Protein AF-A0A9D9YPT0-F1 (afdb_monomer_lite)

Foldseek 3Di:
DVVCVVVVQQDADKDWDKDWDADPVGDIFIWTWIWHHDDFKTWIWIWGWDQDPVRDIDTDTDIWIKGWDADPVGDIDIWTQFQDDDPNHGRRDTHPDWDDQDDDTGDCVRNVNDDPVCVCPDPPPVSLCCDPVPDDLVVVVVPDPDQDDPNHGDPSNVVSVVSVVPDDPPVVVVVVVVVVVVVVVD

Secondary structure (DSSP, 8-state):
-HHHHHTT-SSSS-EEEEEEEE-TTSSEEEEEEEEEE-SSEEEEEEEEEEE-TTS-EEEEEEEEEEEEEE-TTSSEEEEEEP--EETTEE---EES--EESSSSEE-TTTTTPPPHHHHTT---THHHHHHHTSSSSHHHHHT-S--EETTEEPHHHHHHHHHHTTSPPHHHHHHHHHHHHHHTT-

Sequence (186 aa):
MRFLKQKGYLRSGGIGGTMNWSSTYGGESSAWIASYVGERDGHLQVRYTRTGWDGEKENMDYQVRIVSTVCQFGGRRYWFICPLIRDGIPCGRRIGVLYMGGKYFGCRRCYDLAYSSQQDTHSGFFGLMGRTIFGKLDEKEAAMRVKYWNGRPTKRYARLLRKLDRMPSADALVMAQNALFARLRK

pLDDT: mean 74.83, std 17.82, range [36.34, 95.69]

Radius of gyration: 23.54 Å; chains: 1; bounding box: 52×61×55 Å

Structure (mmCIF, N/CA/C/O backbone):
data_AF-A0A9D9YPT0-F1
#
_entry.id   AF-A0A9D9YPT0-F1
#
loop_
_atom_site.group_PDB
_atom_site.id
_atom_site.type_symbol
_atom_site.label_atom_id
_atom_site.label_alt_id
_atom_site.label_comp_id
_atom_site.label_asym_id
_atom_site.label_entity_id
_atom_site.label_seq_id
_atom_site.pdbx_PDB_ins_code
_atom_site.Cartn_x
_atom_site.Cartn_y
_atom_site.Cartn_z
_atom_site.occupancy
_atom_site.B_iso_or_equiv
_atom_site.auth_seq_id
_atom_site.auth_comp_id
_atom_site.auth_asym_id
_atom_site.auth_atom_id
_atom_site.pdbx_PDB_model_num
ATOM 1 N N . MET A 1 1 ? 2.440 -3.626 4.108 1.00 85.38 1 MET A N 1
ATOM 2 C CA . MET A 1 1 ? 2.336 -4.851 4.932 1.00 85.38 1 MET A CA 1
ATOM 3 C C . MET A 1 1 ? 3.487 -5.004 5.924 1.00 85.38 1 MET A C 1
ATOM 5 O O . MET A 1 1 ? 3.223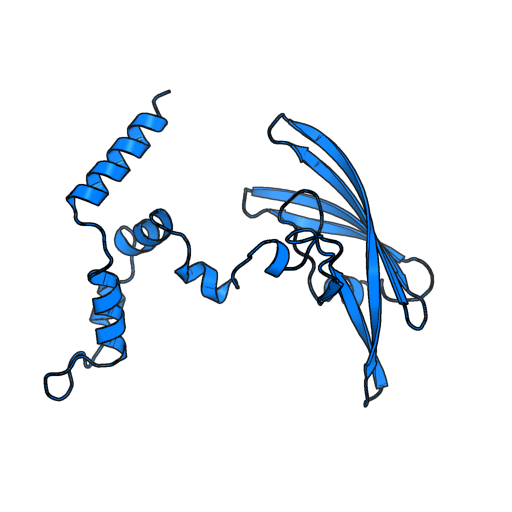 -5.300 7.080 1.00 85.38 1 MET A O 1
ATOM 9 N N . ARG A 1 2 ? 4.750 -4.773 5.521 1.00 86.88 2 ARG A N 1
ATOM 10 C CA . ARG A 1 2 ? 5.917 -4.851 6.428 1.00 86.88 2 ARG A CA 1
ATOM 11 C C . ARG A 1 2 ? 5.740 -4.039 7.720 1.00 86.88 2 ARG A C 1
ATOM 13 O O . ARG A 1 2 ? 5.943 -4.597 8.789 1.00 86.88 2 ARG A O 1
ATOM 20 N N . PHE A 1 3 ? 5.298 -2.784 7.606 1.00 87.06 3 PHE A N 1
ATOM 21 C CA . PHE A 1 3 ? 5.021 -1.903 8.748 1.00 87.06 3 PHE A CA 1
ATOM 22 C C . PHE A 1 3 ? 4.039 -2.529 9.753 1.00 87.06 3 PHE A C 1
ATOM 24 O O . PHE A 1 3 ? 4.381 -2.689 10.919 1.00 87.06 3 PHE A O 1
ATOM 31 N N . LEU A 1 4 ? 2.867 -2.981 9.286 1.00 87.75 4 LEU A N 1
ATOM 32 C CA . LEU A 1 4 ? 1.851 -3.622 10.135 1.00 87.75 4 LEU A CA 1
ATOM 33 C C . LEU A 1 4 ? 2.390 -4.864 10.852 1.00 87.75 4 LEU A C 1
ATOM 35 O O . LEU A 1 4 ? 2.095 -5.079 12.022 1.00 87.75 4 LEU A O 1
ATOM 39 N N . LYS A 1 5 ? 3.211 -5.670 10.164 1.00 87.31 5 LYS A N 1
ATOM 40 C CA . LYS A 1 5 ? 3.854 -6.842 10.770 1.00 87.31 5 LYS A CA 1
ATOM 41 C C . LYS A 1 5 ? 4.847 -6.436 11.863 1.00 87.31 5 LYS A C 1
ATOM 43 O O . LYS A 1 5 ? 4.828 -7.031 12.931 1.00 87.31 5 LYS A O 1
ATOM 48 N N . GLN A 1 6 ? 5.688 -5.433 11.606 1.00 87.56 6 GLN A N 1
ATOM 49 C CA . GLN A 1 6 ? 6.681 -4.940 12.569 1.00 87.56 6 GLN A CA 1
ATOM 50 C C . GLN A 1 6 ? 6.034 -4.312 13.806 1.00 87.56 6 GLN A C 1
ATOM 52 O O . GLN A 1 6 ? 6.539 -4.489 14.907 1.00 87.56 6 GLN A O 1
ATOM 57 N N . LYS A 1 7 ? 4.907 -3.617 13.633 1.00 86.94 7 LYS A N 1
ATOM 58 C CA . LYS A 1 7 ? 4.133 -3.029 14.733 1.00 86.94 7 LYS A CA 1
ATOM 59 C C . LYS A 1 7 ? 3.186 -4.020 15.421 1.00 86.94 7 LYS A C 1
ATOM 61 O O . LYS A 1 7 ? 2.550 -3.666 16.402 1.00 86.94 7 LYS A O 1
ATOM 66 N N . GLY A 1 8 ? 3.091 -5.256 14.927 1.00 87.81 8 GLY A N 1
ATOM 67 C CA . GLY A 1 8 ? 2.239 -6.290 15.518 1.00 87.81 8 GLY A CA 1
ATOM 68 C C . GLY A 1 8 ? 0.737 -6.091 15.290 1.00 87.81 8 GLY A C 1
ATOM 69 O O . GLY A 1 8 ? -0.056 -6.711 15.986 1.00 87.81 8 GLY A O 1
ATOM 70 N N . TYR A 1 9 ? 0.332 -5.275 14.312 1.00 89.88 9 TYR A N 1
ATOM 71 C CA . TYR A 1 9 ? -1.079 -4.926 14.089 1.00 89.88 9 TYR A CA 1
ATOM 72 C C . TYR A 1 9 ? -1.883 -6.060 13.424 1.00 89.88 9 TYR A C 1
ATOM 74 O O . TYR A 1 9 ? -3.107 -6.071 13.462 1.00 89.88 9 TYR A O 1
ATOM 82 N N . LEU A 1 10 ? -1.210 -7.069 12.861 1.00 84.69 10 LEU A N 1
ATOM 83 C CA . LEU A 1 10 ? -1.834 -8.224 12.192 1.00 84.69 10 LEU A CA 1
ATOM 84 C C . LEU A 1 10 ? -2.275 -9.333 13.168 1.00 84.69 10 LEU A C 1
ATOM 86 O O . LEU A 1 10 ? -2.157 -10.518 12.852 1.00 84.69 10 LEU A O 1
ATOM 90 N N . ARG A 1 11 ? -2.723 -8.953 14.366 1.00 80.44 11 ARG A N 1
ATOM 91 C CA . ARG A 1 11 ? -3.271 -9.855 15.388 1.00 80.44 11 ARG A CA 1
ATOM 92 C C . ARG A 1 11 ? -4.784 -9.650 15.485 1.00 80.44 11 ARG A C 1
ATOM 94 O O . ARG A 1 11 ? -5.299 -8.608 15.083 1.00 80.44 11 ARG A O 1
ATOM 101 N N . SER A 1 12 ? -5.488 -10.645 16.012 1.00 75.00 12 SER A N 1
ATOM 102 C CA . SER A 1 12 ? -6.909 -10.518 16.337 1.00 75.00 12 SER A CA 1
ATOM 103 C C . SER A 1 12 ? -7.129 -9.405 17.365 1.00 75.00 12 SER A C 1
ATOM 105 O O . SER A 1 12 ? -6.326 -9.264 18.286 1.00 75.00 12 SER A O 1
ATOM 107 N N . GLY A 1 13 ? -8.218 -8.642 17.225 1.00 70.81 13 GLY A N 1
ATOM 108 C CA . GLY A 1 13 ? -8.635 -7.661 18.239 1.00 70.81 13 GLY A CA 1
ATOM 109 C C . GLY A 1 13 ? -8.502 -6.178 17.882 1.00 70.81 13 GLY A C 1
ATOM 110 O O . GLY A 1 13 ? -8.589 -5.358 18.782 1.00 70.81 13 GLY A O 1
ATOM 111 N N . GLY A 1 14 ? -8.336 -5.811 16.605 1.00 80.19 14 GLY A N 1
ATOM 112 C CA . GLY A 1 14 ? -8.445 -4.409 16.173 1.00 80.19 14 GLY A CA 1
ATOM 113 C C . GLY A 1 14 ? -7.334 -3.516 16.732 1.00 80.19 14 GLY A C 1
ATOM 114 O O . GLY A 1 14 ? -7.562 -2.733 17.646 1.00 80.19 14 GLY A O 1
ATOM 115 N N . ILE A 1 15 ? -6.124 -3.624 16.181 1.00 86.94 15 ILE A N 1
ATOM 116 C CA . ILE A 1 15 ? -4.951 -2.880 16.669 1.00 86.94 15 ILE A CA 1
ATOM 117 C C . ILE A 1 15 ? -4.547 -1.833 15.634 1.00 86.94 15 ILE A C 1
ATOM 119 O O . ILE A 1 15 ? -4.493 -2.119 14.434 1.00 86.94 15 ILE A O 1
ATOM 123 N N . GLY A 1 16 ? -4.242 -0.621 16.094 1.00 89.88 16 GLY A N 1
ATOM 124 C CA . GLY A 1 16 ? -3.915 0.497 15.222 1.00 89.88 16 GLY A CA 1
ATOM 125 C C . GLY A 1 16 ? -3.020 1.552 15.852 1.00 89.88 16 GLY A C 1
ATOM 126 O O . GLY A 1 16 ? -2.665 1.489 17.025 1.00 89.88 16 GLY A O 1
ATOM 127 N N . GLY A 1 17 ? -2.648 2.530 15.037 1.00 91.31 17 GLY A N 1
ATOM 128 C CA . GLY A 1 17 ? -1.884 3.703 15.429 1.00 91.31 17 GLY A CA 1
ATOM 129 C C . GLY A 1 17 ? -1.575 4.590 14.228 1.00 91.31 17 GLY A C 1
ATOM 130 O O . GLY A 1 17 ? -2.002 4.320 13.105 1.00 91.31 17 GLY A O 1
ATOM 131 N N . THR A 1 18 ? -0.801 5.643 14.460 1.00 91.44 18 THR A N 1
ATOM 132 C CA . THR A 1 18 ? -0.427 6.593 13.409 1.00 91.44 18 THR A CA 1
ATOM 133 C C . THR A 1 18 ? 0.765 6.083 12.602 1.00 91.44 18 THR A C 1
ATOM 135 O O . THR A 1 18 ? 1.763 5.608 13.149 1.00 91.44 18 THR A O 1
ATOM 138 N N . MET A 1 19 ? 0.659 6.181 11.282 1.00 87.06 19 MET A N 1
ATOM 139 C CA . MET A 1 19 ? 1.736 5.960 10.330 1.00 87.06 19 MET A CA 1
ATOM 140 C C . MET A 1 19 ? 2.126 7.303 9.725 1.00 87.06 19 MET A C 1
ATOM 142 O O . MET A 1 19 ? 1.272 7.992 9.178 1.00 87.06 19 MET A O 1
ATOM 146 N N . ASN A 1 20 ? 3.415 7.626 9.781 1.00 87.12 20 ASN A N 1
ATOM 147 C CA . ASN A 1 20 ? 3.979 8.813 9.149 1.00 87.12 20 ASN A CA 1
ATOM 148 C C . ASN A 1 20 ? 4.816 8.399 7.938 1.00 87.12 20 ASN A C 1
ATOM 150 O O . ASN A 1 20 ? 5.468 7.350 7.957 1.00 87.12 20 ASN A O 1
ATOM 154 N N . TRP A 1 21 ? 4.810 9.218 6.894 1.00 78.00 21 TRP A N 1
ATOM 155 C CA . TRP A 1 21 ? 5.707 9.083 5.753 1.00 78.00 21 TRP A CA 1
ATOM 156 C C . TRP A 1 21 ? 6.041 10.454 5.174 1.00 78.00 21 TRP A C 1
ATOM 158 O O . TRP A 1 21 ? 5.257 11.397 5.262 1.00 78.00 21 TRP A O 1
ATOM 168 N N . SER A 1 22 ? 7.213 10.561 4.560 1.00 73.12 22 SER A N 1
ATOM 169 C CA . SER A 1 22 ? 7.607 11.751 3.820 1.00 73.12 22 SER A CA 1
ATOM 170 C C . SER A 1 22 ? 7.040 11.707 2.402 1.00 73.12 22 SER A C 1
ATOM 172 O O . SER A 1 22 ? 7.088 10.680 1.717 1.00 73.12 22 SER A O 1
ATOM 174 N N . SER A 1 23 ? 6.482 12.832 1.962 1.00 63.28 23 SER A N 1
ATOM 175 C CA . SER A 1 23 ? 6.095 13.038 0.569 1.00 63.28 23 SER A CA 1
ATOM 176 C C . SER A 1 23 ? 7.324 13.375 -0.273 1.00 63.28 23 SER A C 1
ATOM 178 O O . SER A 1 23 ? 8.220 14.095 0.167 1.00 63.28 23 SER A O 1
ATOM 180 N N . THR A 1 24 ? 7.348 12.916 -1.524 1.00 56.75 24 THR A N 1
ATOM 181 C CA . THR A 1 24 ? 8.371 13.309 -2.508 1.00 56.75 24 THR A CA 1
ATOM 182 C C . THR A 1 24 ? 8.337 14.796 -2.862 1.00 56.75 24 THR A C 1
ATOM 184 O O . THR A 1 24 ? 9.323 15.304 -3.380 1.00 56.75 24 THR A O 1
ATOM 187 N N . TYR A 1 25 ? 7.235 15.494 -2.579 1.00 55.22 25 TYR A N 1
ATOM 188 C CA . TYR A 1 25 ? 7.071 16.927 -2.856 1.00 55.22 25 TYR A CA 1
ATOM 189 C C . TYR A 1 25 ? 7.484 17.831 -1.682 1.00 55.22 25 TYR A C 1
ATOM 191 O O . TYR A 1 25 ? 7.266 19.036 -1.734 1.00 55.22 25 TYR A O 1
ATOM 199 N N . GLY A 1 26 ? 8.089 17.257 -0.637 1.00 51.81 26 GLY A N 1
ATOM 200 C CA . GLY A 1 26 ? 8.341 17.953 0.622 1.00 51.81 26 GLY A CA 1
ATOM 201 C C . GLY A 1 26 ? 7.093 17.947 1.505 1.00 51.81 26 GLY A C 1
ATOM 202 O O . GLY A 1 26 ? 5.970 18.106 1.030 1.00 51.81 26 GLY A O 1
ATOM 203 N N . GLY A 1 27 ? 7.286 17.692 2.796 1.00 65.94 27 GLY A N 1
ATOM 204 C CA . GLY A 1 27 ? 6.211 17.606 3.782 1.00 65.94 27 GLY A CA 1
ATOM 205 C C . GLY A 1 27 ? 6.059 16.218 4.400 1.00 65.94 27 GLY A C 1
ATOM 206 O O . GLY A 1 27 ? 6.274 15.181 3.760 1.00 65.94 27 GLY A O 1
ATOM 207 N N . GLU A 1 28 ? 5.683 16.217 5.674 1.00 71.00 28 GLU A N 1
ATOM 208 C CA . GLU A 1 28 ? 5.319 15.019 6.419 1.00 71.00 28 GLU A CA 1
ATOM 209 C C . GLU A 1 28 ? 3.824 14.764 6.255 1.00 71.00 28 GLU A C 1
ATOM 211 O O . GLU A 1 28 ? 2.993 15.659 6.389 1.00 71.00 28 GLU A O 1
ATOM 216 N N . SER A 1 29 ? 3.475 13.530 5.918 1.00 81.38 29 SER A N 1
ATOM 217 C CA . SER A 1 29 ? 2.096 13.068 5.840 1.00 81.38 29 SER A CA 1
ATOM 218 C C . SER A 1 29 ? 1.866 12.016 6.910 1.00 81.38 29 SER A C 1
ATOM 220 O O . SER A 1 29 ? 2.742 11.192 7.185 1.00 81.38 29 SER A O 1
ATOM 222 N N . SER A 1 30 ? 0.677 12.033 7.500 1.00 85.69 30 SER A N 1
ATOM 223 C CA . SER A 1 30 ? 0.271 11.062 8.504 1.00 85.69 30 SER A CA 1
ATOM 224 C C . SER A 1 30 ? -1.096 10.468 8.171 1.00 85.69 30 SER A C 1
ATOM 226 O O . SER A 1 30 ? -1.967 11.114 7.588 1.00 85.69 30 SER A O 1
ATOM 228 N N . ALA A 1 31 ? -1.277 9.201 8.526 1.00 89.00 31 ALA A N 1
ATOM 229 C CA . ALA A 1 31 ? -2.573 8.538 8.547 1.00 89.00 31 ALA A CA 1
ATOM 230 C C . ALA A 1 31 ? -2.701 7.740 9.831 1.00 89.00 31 ALA A C 1
ATOM 232 O O . ALA A 1 31 ? -1.768 7.046 10.240 1.00 89.00 31 ALA A O 1
ATOM 233 N N . TRP A 1 32 ? -3.885 7.767 10.422 1.00 93.38 32 TRP A N 1
ATOM 234 C CA . TRP A 1 32 ? -4.252 6.785 11.421 1.00 93.38 32 TRP A CA 1
ATOM 235 C C . TRP A 1 32 ? -4.716 5.511 10.720 1.00 93.38 32 TRP A C 1
ATOM 237 O O . TRP A 1 32 ? -5.521 5.553 9.787 1.00 93.38 32 TRP A O 1
ATOM 247 N N . ILE A 1 33 ? -4.191 4.369 11.151 1.00 93.00 33 ILE A N 1
ATOM 248 C CA . ILE A 1 33 ? -4.557 3.072 10.593 1.00 93.00 33 ILE A CA 1
ATOM 249 C C . ILE A 1 33 ? -4.879 2.087 11.706 1.00 93.00 33 ILE A C 1
ATOM 251 O O . ILE A 1 33 ? -4.185 2.052 12.718 1.00 93.00 33 ILE A O 1
ATOM 255 N N . ALA A 1 34 ? -5.872 1.234 11.490 1.00 93.06 34 ALA A N 1
ATOM 256 C CA . ALA A 1 34 ? -6.178 0.115 12.375 1.00 93.06 34 ALA A CA 1
ATOM 257 C C . ALA A 1 34 ? -6.502 -1.125 11.558 1.00 93.06 34 ALA A C 1
ATOM 259 O O . ALA A 1 34 ? -7.233 -1.050 10.573 1.00 93.06 34 ALA A O 1
ATOM 260 N N . SER A 1 35 ? -5.943 -2.271 11.935 1.00 91.56 35 SER A N 1
ATOM 261 C CA . SER A 1 35 ? -6.249 -3.537 11.277 1.00 91.56 35 SER A CA 1
ATOM 262 C C . SER A 1 35 ? -7.095 -4.440 12.153 1.00 91.56 35 SER A C 1
ATOM 264 O O . SER A 1 35 ? -6.782 -4.698 13.313 1.00 91.56 35 SER A O 1
ATOM 266 N N . TYR A 1 36 ? -8.136 -4.972 11.530 1.00 91.50 36 TYR A N 1
ATOM 267 C CA . TYR A 1 36 ? -9.082 -5.920 12.087 1.00 91.50 36 TYR A CA 1
ATOM 268 C C . TYR A 1 36 ? -8.899 -7.218 11.313 1.00 91.50 36 TYR A C 1
ATOM 270 O O . TYR A 1 36 ? -9.361 -7.342 10.179 1.00 91.50 36 TYR A O 1
ATOM 278 N N . VAL A 1 37 ? -8.130 -8.146 11.879 1.00 88.81 37 VAL A N 1
ATOM 279 C CA . VAL A 1 37 ? -7.742 -9.393 11.211 1.00 88.81 37 VAL A CA 1
ATOM 280 C C . VAL A 1 37 ? -8.360 -10.574 11.952 1.00 88.81 37 VAL A C 1
ATOM 282 O O . VAL A 1 37 ? -8.113 -10.753 13.142 1.00 88.81 37 VAL A O 1
ATOM 285 N N . GLY A 1 38 ? -9.170 -11.357 11.242 1.00 83.44 38 GLY A N 1
ATOM 286 C CA . GLY A 1 38 ? -9.653 -12.668 11.664 1.00 83.44 38 GLY A CA 1
ATOM 287 C C . GLY A 1 38 ? -8.749 -13.793 11.154 1.00 83.44 38 GLY A C 1
ATOM 288 O O . GLY A 1 38 ? -7.646 -13.562 10.655 1.00 83.44 38 GLY A O 1
ATOM 289 N N . GLU A 1 39 ? -9.205 -15.043 11.260 1.00 76.44 39 GLU A N 1
ATOM 290 C CA . GLU A 1 39 ? -8.382 -16.191 10.860 1.00 76.44 39 GLU A CA 1
ATOM 291 C C . GLU A 1 39 ? -8.048 -16.209 9.365 1.00 76.44 39 GLU A C 1
ATOM 293 O O . GLU A 1 39 ? -6.929 -16.558 8.988 1.00 76.44 39 GLU A O 1
ATOM 298 N N . ARG A 1 40 ? -9.006 -15.874 8.491 1.00 79.12 40 ARG A N 1
ATOM 299 C CA . ARG A 1 40 ? -8.843 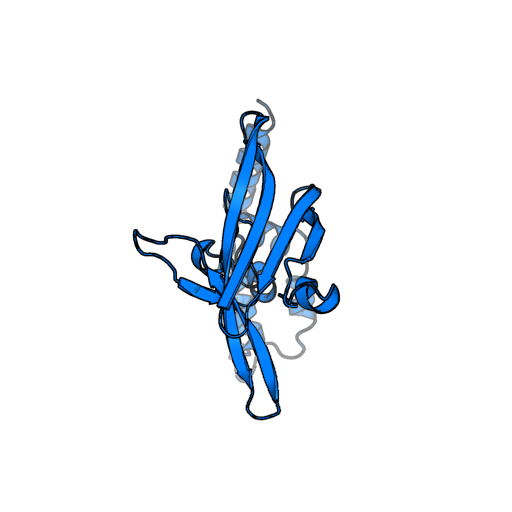-15.992 7.030 1.00 79.12 40 ARG A CA 1
ATOM 300 C C . ARG A 1 40 ? -8.821 -14.641 6.328 1.00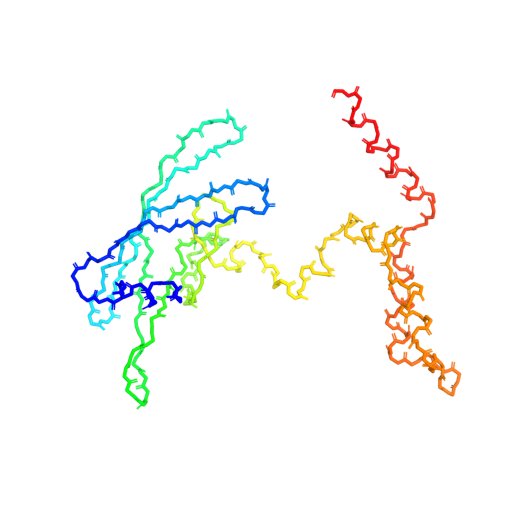 79.12 40 ARG A C 1
ATOM 302 O O . ARG A 1 40 ? -8.056 -14.471 5.371 1.00 79.12 40 ARG A O 1
ATOM 309 N N . ASP A 1 41 ? -9.590 -13.692 6.829 1.00 85.75 41 ASP A N 1
ATOM 310 C CA . ASP A 1 41 ? -9.834 -12.387 6.243 1.00 85.75 41 ASP A CA 1
ATOM 311 C C . ASP A 1 41 ? -9.763 -11.268 7.288 1.00 85.75 41 ASP A C 1
ATOM 313 O O . ASP A 1 41 ? -9.508 -11.478 8.472 1.00 85.75 41 ASP A O 1
ATOM 317 N N . GLY A 1 42 ? -9.888 -10.040 6.810 1.00 92.25 42 GLY A N 1
ATOM 318 C CA . GLY A 1 42 ? -9.869 -8.855 7.640 1.00 92.25 42 GLY A CA 1
ATOM 319 C C . GLY A 1 42 ? -9.914 -7.592 6.803 1.00 92.25 42 GLY A C 1
ATOM 320 O O . GLY A 1 42 ? -10.075 -7.625 5.579 1.00 92.25 42 GLY A O 1
ATOM 321 N N . HIS A 1 43 ? -9.719 -6.457 7.454 1.00 94.25 43 HIS A N 1
ATOM 322 C CA . HIS A 1 43 ? -9.567 -5.180 6.778 1.00 94.25 43 HIS A CA 1
ATOM 323 C C . HIS A 1 43 ? -8.629 -4.247 7.544 1.00 94.25 43 HIS A C 1
ATOM 325 O O . HIS A 1 43 ? -8.422 -4.371 8.748 1.00 94.25 43 HIS A O 1
ATOM 331 N N . LEU A 1 44 ? -8.040 -3.315 6.806 1.00 94.69 44 LEU A N 1
ATOM 332 C CA . LEU A 1 44 ? -7.318 -2.163 7.316 1.00 94.69 44 LEU A CA 1
ATOM 333 C C . LEU A 1 44 ? -8.241 -0.954 7.194 1.00 94.69 44 LEU A C 1
ATOM 335 O O . LEU A 1 44 ? -8.576 -0.571 6.076 1.00 94.69 44 LEU A O 1
ATOM 339 N N . GLN A 1 45 ? -8.638 -0.353 8.305 1.00 94.94 45 GLN A N 1
ATOM 340 C CA . GLN A 1 45 ? -9.236 0.973 8.298 1.00 94.94 45 GLN A CA 1
ATOM 341 C C . GLN A 1 45 ? -8.130 2.016 8.164 1.00 94.94 45 GLN A C 1
ATOM 343 O O . GLN A 1 45 ? -7.103 1.933 8.842 1.00 94.94 45 GLN A O 1
ATOM 348 N N . VAL A 1 46 ? -8.332 2.968 7.261 1.00 93.62 46 VAL A N 1
ATOM 349 C CA . VAL A 1 46 ? -7.370 4.020 6.951 1.00 93.62 46 VAL A CA 1
ATOM 350 C C . VAL A 1 46 ? -8.068 5.364 7.063 1.00 93.62 46 VAL A C 1
ATOM 352 O O . VAL A 1 46 ? -9.060 5.598 6.377 1.00 93.62 46 VAL A O 1
ATOM 355 N N . ARG A 1 47 ? -7.518 6.241 7.908 1.00 94.19 47 ARG A N 1
ATOM 356 C CA . ARG A 1 47 ? -8.010 7.597 8.147 1.00 94.19 47 ARG A CA 1
ATOM 357 C C . ARG A 1 47 ? -6.913 8.629 7.935 1.00 94.19 47 ARG A C 1
ATOM 359 O O . ARG A 1 47 ? -5.843 8.515 8.530 1.00 94.19 47 ARG A O 1
ATOM 366 N N . TYR A 1 48 ? -7.165 9.629 7.103 1.00 90.38 48 TYR A N 1
ATOM 367 C CA . TYR A 1 48 ? -6.258 10.762 6.890 1.00 90.38 48 TYR A CA 1
ATOM 368 C C . TYR A 1 48 ? -7.008 11.954 6.321 1.00 90.38 48 TYR A C 1
ATOM 370 O O . TYR A 1 48 ? -8.104 11.818 5.786 1.00 90.38 48 TYR A O 1
ATOM 378 N N . THR A 1 49 ? -6.376 13.116 6.387 1.00 89.38 49 THR A N 1
ATOM 379 C CA . THR A 1 49 ? -6.851 14.323 5.719 1.00 89.38 49 THR A CA 1
ATOM 380 C C . THR A 1 49 ? -5.973 14.580 4.505 1.00 89.38 49 THR A C 1
ATOM 382 O O . THR A 1 49 ? -4.745 14.535 4.597 1.00 89.38 49 THR A O 1
ATOM 385 N N . ARG A 1 50 ? -6.592 14.837 3.354 1.00 82.25 50 ARG A N 1
ATOM 386 C CA . ARG A 1 50 ? -5.902 15.262 2.137 1.00 82.25 50 ARG A CA 1
ATOM 387 C C . ARG A 1 50 ? -6.258 16.710 1.847 1.00 82.25 50 ARG A C 1
ATOM 389 O O . ARG A 1 50 ? -7.434 17.040 1.784 1.00 82.25 50 ARG A O 1
ATOM 396 N N . THR A 1 51 ? -5.258 17.532 1.578 1.00 80.38 51 THR A N 1
ATOM 397 C CA . THR A 1 51 ? -5.470 18.880 1.044 1.00 80.38 51 THR A CA 1
ATOM 398 C C . THR A 1 51 ? -5.517 18.818 -0.485 1.00 80.38 51 THR A C 1
ATOM 400 O O . THR A 1 51 ? -4.630 18.226 -1.105 1.00 80.38 51 THR A O 1
ATOM 403 N N . GLY A 1 52 ? -6.582 19.345 -1.086 1.00 67.25 52 GLY A N 1
ATOM 404 C CA . GLY A 1 52 ? -6.730 19.526 -2.528 1.00 67.25 52 GLY A CA 1
ATOM 405 C C . GLY A 1 52 ? -5.854 20.659 -3.068 1.00 67.25 52 GLY A C 1
ATOM 406 O O . GLY A 1 52 ? -5.185 21.368 -2.319 1.00 67.25 52 GLY A O 1
ATOM 407 N N . TRP A 1 53 ? -5.843 20.818 -4.391 1.00 66.50 53 TRP A N 1
ATOM 408 C CA . TRP A 1 53 ? -5.094 21.891 -5.064 1.00 66.50 53 TRP A CA 1
ATOM 409 C C . TRP A 1 53 ? -5.689 23.283 -4.819 1.00 66.50 53 TRP A C 1
ATOM 411 O O . TRP A 1 53 ? -4.977 24.277 -4.870 1.00 66.50 53 TRP A O 1
ATOM 421 N N . ASP A 1 54 ? -6.985 23.326 -4.536 1.00 77.06 54 ASP A N 1
ATOM 422 C CA . ASP A 1 54 ? -7.765 24.477 -4.080 1.00 77.06 54 ASP A CA 1
ATOM 423 C C . ASP A 1 54 ? -7.503 24.845 -2.609 1.00 77.06 54 ASP A C 1
ATOM 425 O O . ASP A 1 54 ? -7.990 25.866 -2.134 1.00 77.06 54 ASP A O 1
ATOM 429 N N . GLY A 1 55 ? -6.721 24.037 -1.884 1.00 76.00 55 GLY A N 1
ATOM 430 C CA . GLY A 1 55 ? -6.486 24.202 -0.451 1.00 76.00 55 GLY A CA 1
ATOM 431 C C . GLY A 1 55 ? -7.562 23.562 0.430 1.00 76.00 55 GLY A C 1
ATOM 432 O O . GLY A 1 55 ? -7.405 23.547 1.654 1.00 76.00 55 GLY A O 1
ATOM 433 N N . GLU A 1 56 ? -8.606 22.975 -0.161 1.00 80.69 56 GLU A N 1
ATOM 434 C CA . GLU A 1 56 ? -9.693 22.348 0.584 1.00 80.69 56 GLU A CA 1
ATOM 435 C C . GLU A 1 56 ? -9.231 21.059 1.258 1.00 80.69 56 GLU A C 1
ATOM 437 O O . GLU A 1 56 ? -8.534 20.222 0.673 1.00 80.69 56 GLU A O 1
ATOM 442 N N . LYS A 1 57 ? -9.622 20.878 2.519 1.00 87.62 57 LYS A N 1
ATOM 443 C CA . LYS A 1 57 ? -9.260 19.695 3.302 1.00 87.62 57 LYS A CA 1
ATOM 444 C C . LYS A 1 57 ? -10.370 18.662 3.223 1.00 87.62 57 LYS A C 1
ATOM 446 O O . LYS A 1 57 ? -11.466 18.861 3.733 1.00 87.62 57 LYS A O 1
ATOM 451 N N . GLU A 1 58 ? -10.050 17.510 2.656 1.00 85.19 58 GLU A N 1
ATOM 452 C CA . GLU A 1 58 ? -10.953 16.373 2.567 1.00 85.19 58 GLU A CA 1
ATOM 453 C C . GLU A 1 58 ? -10.548 15.288 3.569 1.00 85.19 58 GLU A C 1
ATOM 455 O O . GLU A 1 58 ? -9.424 14.776 3.539 1.00 85.19 58 GLU A O 1
ATOM 460 N N . ASN A 1 59 ? -11.477 14.914 4.449 1.00 91.12 59 ASN A N 1
ATOM 461 C CA . ASN A 1 59 ? -11.286 13.803 5.375 1.00 91.12 59 ASN A CA 1
ATOM 462 C C . ASN A 1 59 ? -11.625 12.478 4.697 1.00 91.12 59 ASN A C 1
ATOM 464 O O . ASN A 1 59 ? -12.699 12.291 4.130 1.00 91.12 59 ASN A O 1
ATOM 468 N N . MET A 1 60 ? -10.695 11.541 4.798 1.00 89.50 60 MET A N 1
ATOM 469 C CA . MET A 1 60 ? -10.783 10.212 4.223 1.00 89.50 60 MET A CA 1
ATOM 470 C C . MET A 1 60 ? -10.934 9.197 5.352 1.00 89.50 60 MET A C 1
ATOM 472 O O . MET A 1 60 ? -10.077 9.149 6.229 1.00 89.50 60 MET A O 1
ATOM 476 N N . ASP A 1 61 ? -11.973 8.364 5.303 1.00 93.25 61 ASP A N 1
ATOM 477 C CA . ASP A 1 61 ? -12.124 7.165 6.137 1.00 93.25 61 ASP A CA 1
ATOM 478 C C . ASP A 1 61 ? -12.678 6.032 5.272 1.00 93.25 61 ASP A C 1
ATOM 480 O O . ASP A 1 61 ? -13.774 6.134 4.721 1.00 93.25 61 ASP A O 1
ATOM 484 N N . TYR A 1 62 ? -11.890 4.977 5.084 1.00 91.31 62 TYR A N 1
ATOM 485 C CA . TYR A 1 62 ? -12.324 3.805 4.331 1.00 91.31 62 TYR A CA 1
ATOM 486 C C . TYR A 1 62 ? -11.533 2.558 4.709 1.00 91.31 62 TYR A C 1
ATOM 488 O O . TYR A 1 62 ? -10.490 2.597 5.368 1.00 91.31 62 TYR A O 1
ATOM 496 N N . GLN A 1 63 ? -12.047 1.420 4.250 1.00 93.81 63 GLN A N 1
ATOM 497 C CA . GLN A 1 63 ? -11.490 0.106 4.522 1.00 93.81 63 GLN A CA 1
ATOM 498 C C . GLN A 1 63 ? -10.758 -0.456 3.301 1.00 93.81 63 GLN A C 1
ATOM 500 O O . GLN A 1 63 ? -11.230 -0.384 2.167 1.00 93.81 63 GLN A O 1
ATOM 505 N N . VAL A 1 64 ? -9.617 -1.093 3.546 1.00 94.31 64 VAL A N 1
ATOM 506 C CA . VAL A 1 64 ? -8.877 -1.884 2.561 1.00 94.31 64 VAL A CA 1
ATOM 507 C C . VAL A 1 64 ? -8.876 -3.335 3.009 1.00 94.31 64 VAL A C 1
ATOM 509 O O . VAL A 1 64 ? -8.360 -3.662 4.075 1.00 94.31 64 VAL A O 1
ATOM 512 N N . ARG A 1 65 ? -9.436 -4.233 2.197 1.00 95.06 65 ARG A N 1
ATOM 513 C CA . ARG A 1 65 ? -9.533 -5.653 2.561 1.00 95.06 65 ARG A CA 1
ATOM 514 C C . ARG A 1 65 ? -8.149 -6.284 2.735 1.00 95.06 65 ARG A C 1
ATOM 516 O O . ARG A 1 65 ? -7.240 -6.057 1.933 1.00 95.06 65 ARG A O 1
ATOM 523 N N . ILE A 1 66 ? -8.023 -7.120 3.759 1.00 94.75 66 ILE A N 1
ATOM 524 C CA . ILE A 1 66 ? -6.871 -7.972 4.046 1.00 94.75 66 ILE A CA 1
ATOM 525 C C . ILE A 1 66 ? -7.296 -9.426 3.841 1.00 94.75 66 ILE A C 1
ATOM 527 O O . ILE A 1 66 ? -8.357 -9.848 4.290 1.00 94.75 66 ILE A O 1
ATOM 531 N N . VAL A 1 67 ? -6.452 -10.209 3.179 1.00 93.88 67 VAL A N 1
ATOM 532 C CA . VAL A 1 67 ? -6.614 -11.662 3.054 1.00 93.88 67 VAL A CA 1
ATOM 533 C C . VAL A 1 67 ? -5.344 -12.364 3.502 1.00 93.88 67 VAL A C 1
ATOM 535 O O . VAL A 1 67 ? -4.245 -11.818 3.373 1.00 93.88 67 VAL A O 1
ATOM 538 N N . SER A 1 68 ? -5.478 -13.585 4.008 1.00 91.44 68 SER A N 1
ATOM 539 C CA . SER A 1 68 ? -4.338 -14.416 4.388 1.00 91.44 68 SER A CA 1
ATOM 540 C C . SER A 1 68 ? -4.168 -15.616 3.457 1.00 91.44 68 SER A C 1
ATOM 542 O O . SER A 1 68 ? -5.093 -16.068 2.786 1.00 91.44 68 SER A O 1
ATOM 544 N N . THR A 1 69 ? -2.947 -16.128 3.374 1.00 90.94 69 THR A N 1
ATOM 545 C CA . THR A 1 69 ? -2.628 -17.410 2.741 1.00 90.94 69 THR A CA 1
ATOM 546 C C . THR A 1 69 ? -1.808 -18.221 3.731 1.00 90.94 69 THR A C 1
ATOM 548 O O . THR A 1 69 ? -0.862 -17.689 4.317 1.00 90.94 69 THR A O 1
ATOM 551 N N . VAL A 1 70 ? -2.190 -19.479 3.944 1.00 88.94 70 VAL A N 1
ATOM 552 C CA . VAL A 1 70 ? -1.449 -20.408 4.806 1.00 88.94 70 VAL A CA 1
ATOM 553 C C . VAL A 1 70 ? -0.136 -20.771 4.115 1.00 88.94 70 VAL A C 1
ATOM 555 O O . VAL A 1 70 ? -0.119 -21.032 2.912 1.00 88.94 70 VAL A O 1
ATOM 558 N N . CYS A 1 71 ? 0.969 -20.740 4.852 1.00 88.38 71 CYS A N 1
ATOM 559 C CA . CYS A 1 71 ? 2.278 -21.128 4.335 1.00 88.38 71 CYS A CA 1
ATOM 560 C C . CYS A 1 71 ? 2.541 -22.614 4.625 1.00 88.38 71 CYS A C 1
ATOM 562 O O . CYS A 1 71 ? 2.225 -23.085 5.714 1.00 88.38 71 CYS A O 1
ATOM 564 N N . GLN A 1 72 ? 3.167 -23.336 3.686 1.00 84.19 72 GLN A N 1
ATOM 565 C CA . GLN A 1 72 ? 3.479 -24.770 3.840 1.00 84.19 72 GLN A CA 1
ATOM 566 C C . GLN A 1 72 ? 4.380 -25.069 5.051 1.00 84.19 72 GLN A C 1
ATOM 568 O O . GLN A 1 72 ? 4.207 -26.090 5.700 1.00 84.19 72 GLN A O 1
ATOM 573 N N . PHE A 1 73 ? 5.291 -24.156 5.398 1.00 81.25 73 PHE A N 1
ATOM 574 C CA . PHE A 1 73 ? 6.201 -24.284 6.546 1.00 81.25 73 PHE A CA 1
ATOM 575 C C . PHE A 1 73 ? 5.659 -23.627 7.830 1.00 81.25 73 PHE A C 1
ATOM 577 O O . PHE A 1 73 ? 6.424 -23.226 8.702 1.00 81.25 73 PHE A O 1
ATOM 584 N N . GLY A 1 74 ? 4.337 -23.468 7.931 1.00 81.94 74 GLY A N 1
ATOM 585 C CA . GLY A 1 74 ? 3.678 -22.826 9.064 1.00 81.94 74 GLY A CA 1
ATOM 586 C C . GLY A 1 74 ? 3.566 -21.302 8.944 1.00 81.94 74 GLY A C 1
ATOM 587 O O . GLY A 1 74 ? 4.268 -20.629 8.186 1.00 81.94 74 GLY A O 1
ATOM 588 N N . GLY A 1 75 ? 2.625 -20.744 9.706 1.00 85.00 75 GLY A N 1
ATOM 589 C CA . GLY A 1 75 ? 2.308 -19.317 9.699 1.00 85.00 75 GLY A CA 1
ATOM 590 C C . GLY A 1 75 ? 1.424 -18.871 8.528 1.00 85.00 75 GLY A C 1
ATOM 591 O O . GLY A 1 75 ? 0.920 -19.664 7.730 1.00 85.00 75 GLY A O 1
ATOM 592 N N . ARG A 1 76 ? 1.201 -17.555 8.451 1.00 87.19 76 ARG A N 1
ATOM 593 C CA . ARG A 1 76 ? 0.312 -16.922 7.468 1.00 87.19 76 ARG A CA 1
ATOM 594 C C . ARG A 1 76 ? 0.998 -15.758 6.774 1.00 87.19 76 ARG A C 1
ATOM 596 O O . ARG A 1 76 ? 1.701 -14.958 7.397 1.00 87.19 76 ARG A O 1
ATOM 603 N N . ARG A 1 77 ? 0.736 -15.625 5.477 1.00 90.31 77 ARG A N 1
ATOM 604 C CA . ARG A 1 77 ? 1.120 -14.461 4.682 1.00 90.31 77 ARG A CA 1
ATOM 605 C C . ARG A 1 77 ? -0.103 -13.601 4.401 1.00 90.31 77 ARG A C 1
ATOM 607 O O . ARG A 1 77 ? -1.034 -14.050 3.741 1.00 90.31 77 ARG A O 1
ATOM 614 N N . TYR A 1 78 ? -0.072 -12.364 4.885 1.00 91.75 78 TYR A N 1
ATOM 615 C CA . TYR A 1 78 ? -1.140 -11.390 4.685 1.00 91.75 78 TYR A CA 1
ATOM 616 C C . TYR A 1 78 ? -0.913 -10.552 3.426 1.00 91.75 78 TYR A C 1
ATOM 618 O O . TYR A 1 78 ? 0.217 -10.165 3.108 1.00 91.75 78 TYR A O 1
ATOM 626 N N . TRP A 1 79 ? -2.009 -10.229 2.750 1.00 94.69 79 TRP A N 1
ATOM 627 C CA . TRP A 1 79 ? -2.062 -9.416 1.542 1.00 94.69 79 TRP A CA 1
ATOM 628 C C . TRP A 1 79 ? -3.176 -8.387 1.657 1.00 94.69 79 TRP A C 1
ATOM 630 O O . TRP A 1 79 ? -4.227 -8.681 2.214 1.00 94.69 79 TRP A O 1
ATOM 640 N N . PHE A 1 80 ? -2.973 -7.209 1.079 1.00 95.69 80 PHE A N 1
ATOM 641 C CA . PHE A 1 80 ? -4.076 -6.298 0.802 1.00 95.69 80 PHE A CA 1
ATOM 642 C C . PHE A 1 80 ? -4.742 -6.683 -0.511 1.00 95.69 80 PHE A C 1
ATOM 644 O O . PHE A 1 80 ? -4.071 -7.158 -1.431 1.00 95.69 80 PHE A O 1
ATOM 651 N N . ILE A 1 81 ? -6.031 -6.408 -0.625 1.00 95.19 81 ILE A N 1
ATOM 652 C CA . ILE A 1 81 ? -6.735 -6.365 -1.902 1.00 95.19 81 ILE A CA 1
ATOM 653 C C . ILE A 1 81 ? -6.782 -4.909 -2.349 1.00 95.19 81 ILE A C 1
ATOM 655 O O . ILE A 1 81 ? -7.200 -4.040 -1.589 1.00 95.19 81 ILE A O 1
ATOM 659 N N . CYS A 1 82 ? -6.324 -4.632 -3.570 1.00 93.56 82 CYS A N 1
ATOM 660 C CA . CYS A 1 82 ? -6.376 -3.283 -4.121 1.00 93.56 82 CYS A CA 1
ATOM 661 C C . CYS A 1 82 ? -7.834 -2.783 -4.166 1.00 93.56 82 CYS A C 1
ATOM 663 O O . CYS A 1 82 ? -8.645 -3.429 -4.832 1.00 93.56 82 CYS A O 1
ATOM 665 N N . PRO A 1 83 ? -8.157 -1.649 -3.512 1.00 91.62 83 PRO A N 1
ATOM 666 C CA . PRO A 1 83 ? -9.532 -1.151 -3.424 1.00 91.62 83 PRO A CA 1
ATOM 667 C C . PRO A 1 83 ? -9.953 -0.324 -4.650 1.00 91.62 83 PRO A C 1
ATOM 669 O O . PRO A 1 83 ? -11.099 0.093 -4.743 1.00 91.62 83 PRO A O 1
ATOM 672 N N . LEU A 1 84 ? -9.028 -0.047 -5.575 1.00 89.50 84 LEU A N 1
ATOM 673 C CA . LEU A 1 84 ? -9.282 0.832 -6.712 1.00 89.50 84 LEU A CA 1
ATOM 674 C C . LEU A 1 84 ? -10.028 0.133 -7.842 1.00 89.50 84 LEU A C 1
ATOM 676 O O . LEU A 1 84 ? -9.881 -1.071 -8.058 1.00 89.50 84 LEU A O 1
ATOM 680 N N . ILE A 1 85 ? -10.726 0.945 -8.624 1.00 82.31 85 ILE A N 1
ATOM 681 C CA . ILE A 1 85 ? -11.302 0.591 -9.916 1.00 82.31 85 ILE A CA 1
ATOM 682 C C . ILE A 1 85 ? -10.351 1.109 -10.999 1.00 82.31 85 ILE A C 1
ATOM 684 O O . ILE A 1 85 ? -9.813 2.210 -10.880 1.00 82.31 85 ILE A O 1
ATOM 688 N N . ARG A 1 86 ? -10.105 0.308 -12.033 1.00 78.69 86 ARG A N 1
ATOM 689 C CA . ARG A 1 86 ? -9.348 0.706 -13.223 1.00 78.69 86 ARG A CA 1
ATOM 690 C C . ARG A 1 86 ? -10.177 0.339 -14.445 1.00 78.69 86 ARG A C 1
ATOM 692 O O . ARG A 1 86 ? -10.661 -0.785 -14.512 1.00 78.69 86 ARG A O 1
ATOM 699 N N . ASP A 1 87 ? -10.344 1.278 -15.370 1.00 80.50 87 ASP A N 1
ATOM 700 C CA . ASP A 1 87 ? -11.088 1.064 -16.619 1.00 80.50 87 ASP A CA 1
A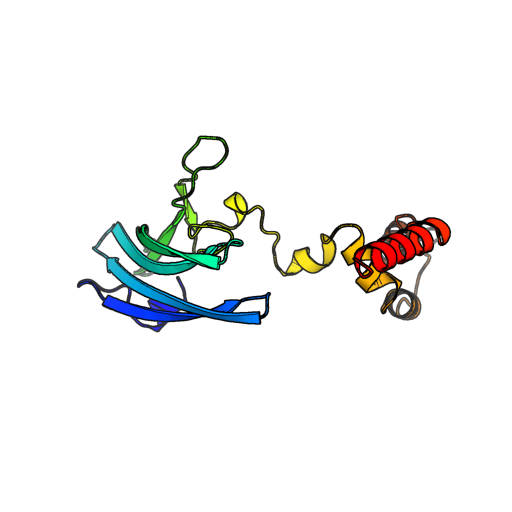TOM 701 C C . ASP A 1 87 ? -12.523 0.544 -16.369 1.00 80.50 87 ASP A C 1
ATOM 703 O O . ASP A 1 87 ? -13.013 -0.346 -17.055 1.00 80.50 87 ASP A O 1
ATOM 707 N N . GLY A 1 88 ? -13.180 1.047 -15.315 1.00 81.31 88 GLY A N 1
ATOM 708 C CA . GLY A 1 88 ? -14.527 0.623 -14.901 1.00 81.31 88 GLY A CA 1
ATOM 709 C C . GLY A 1 88 ? -14.600 -0.716 -14.153 1.00 81.31 88 GLY A C 1
ATOM 710 O O . GLY A 1 88 ? -15.674 -1.093 -13.694 1.00 81.31 88 GLY A O 1
ATOM 711 N N . ILE A 1 89 ? -13.477 -1.419 -13.966 1.00 84.00 89 ILE A N 1
ATOM 712 C CA . ILE A 1 89 ? -13.430 -2.756 -13.357 1.00 84.00 89 ILE A CA 1
ATOM 713 C C . ILE A 1 89 ? -12.700 -2.715 -11.999 1.00 84.00 89 ILE A C 1
ATOM 715 O O . ILE A 1 89 ? -11.612 -2.134 -11.898 1.00 84.00 89 ILE A O 1
ATOM 719 N N . PRO A 1 90 ? -13.235 -3.343 -10.931 1.00 88.62 90 PRO A N 1
ATOM 720 C CA . PRO A 1 90 ? -12.524 -3.475 -9.660 1.00 88.62 90 PRO A CA 1
ATOM 721 C C . PRO A 1 90 ? -11.172 -4.180 -9.837 1.00 88.62 90 PRO A C 1
ATOM 723 O O . PRO A 1 90 ? -11.096 -5.295 -10.346 1.00 88.62 90 PRO A O 1
ATOM 726 N N . CYS A 1 91 ? -10.082 -3.555 -9.385 1.00 90.25 91 CYS A N 1
ATOM 727 C CA . CYS A 1 91 ? -8.735 -4.090 -9.587 1.00 90.25 91 CYS A CA 1
ATOM 728 C C . CYS A 1 91 ? -8.522 -5.424 -8.860 1.00 90.25 91 CYS A C 1
ATOM 730 O O . CYS A 1 91 ? -7.918 -6.338 -9.419 1.00 90.25 91 CYS A O 1
ATOM 732 N N . GLY A 1 92 ? -8.940 -5.530 -7.592 1.00 91.50 92 GLY A N 1
ATOM 733 C CA . GLY A 1 92 ? -8.966 -6.792 -6.837 1.00 91.50 92 GLY A CA 1
ATOM 734 C C . GLY A 1 92 ? -7.612 -7.486 -6.605 1.00 91.50 92 GLY A C 1
ATOM 735 O O . GLY A 1 92 ? -7.555 -8.570 -6.024 1.00 91.50 92 GLY A O 1
ATOM 736 N N . ARG A 1 93 ? -6.489 -6.899 -7.040 1.00 92.88 93 ARG A N 1
ATOM 737 C CA . ARG A 1 93 ? -5.168 -7.542 -6.967 1.00 92.88 93 ARG A CA 1
ATOM 738 C C . ARG A 1 93 ? -4.695 -7.707 -5.525 1.00 92.88 93 ARG A C 1
ATOM 740 O O . ARG A 1 93 ? -4.725 -6.753 -4.749 1.00 92.88 93 ARG A O 1
ATOM 747 N N . ARG A 1 94 ? -4.141 -8.887 -5.220 1.00 95.00 94 ARG A N 1
ATOM 748 C CA . ARG A 1 94 ? -3.390 -9.159 -3.984 1.00 95.00 94 ARG A CA 1
ATOM 749 C C . ARG A 1 94 ? -2.034 -8.449 -4.019 1.00 95.00 94 ARG A C 1
ATOM 751 O O . ARG A 1 94 ? -1.216 -8.726 -4.895 1.00 95.00 94 ARG A O 1
ATOM 758 N N . ILE A 1 95 ? -1.787 -7.540 -3.077 1.00 94.62 95 ILE A N 1
ATOM 759 C CA . ILE A 1 95 ? -0.572 -6.712 -3.016 1.00 94.62 95 ILE A CA 1
ATOM 760 C C . ILE A 1 95 ? 0.003 -6.629 -1.598 1.00 94.62 95 ILE A C 1
ATOM 762 O O . ILE A 1 95 ? -0.717 -6.664 -0.605 1.00 94.62 95 ILE A O 1
ATOM 766 N N . GLY A 1 96 ? 1.328 -6.502 -1.489 1.00 92.00 96 GLY A N 1
ATOM 767 C CA . GLY A 1 96 ? 2.019 -6.329 -0.200 1.00 92.00 96 GLY A CA 1
ATOM 768 C C . GLY A 1 96 ? 2.231 -4.866 0.218 1.00 92.00 96 GLY A C 1
ATOM 769 O O . GLY A 1 96 ? 2.546 -4.584 1.381 1.00 92.00 96 GLY A O 1
ATOM 770 N N . VAL A 1 97 ? 2.073 -3.934 -0.722 1.00 90.44 97 VAL A N 1
ATOM 771 C CA . VAL A 1 97 ? 2.319 -2.499 -0.543 1.00 90.44 97 VAL A CA 1
ATOM 772 C C . VAL A 1 97 ? 1.156 -1.727 -1.152 1.00 90.44 97 VAL A C 1
ATOM 774 O O . VAL A 1 97 ? 0.780 -1.991 -2.293 1.00 90.44 97 VAL A O 1
ATOM 777 N N . LEU A 1 98 ? 0.606 -0.806 -0.366 1.00 89.94 98 LEU A N 1
ATOM 778 C CA . LEU A 1 98 ? -0.345 0.205 -0.804 1.00 89.94 98 LEU A CA 1
ATOM 779 C C . LEU A 1 98 ? 0.434 1.487 -1.095 1.00 89.94 98 LEU A C 1
ATOM 781 O O . LEU A 1 98 ? 1.307 1.862 -0.316 1.00 89.94 98 LEU A O 1
ATOM 785 N N . TYR A 1 99 ? 0.122 2.124 -2.213 1.00 86.00 99 TYR A N 1
ATOM 786 C CA . TYR A 1 99 ? 0.718 3.378 -2.657 1.00 86.00 99 TYR A CA 1
ATOM 787 C C . TYR A 1 99 ? -0.327 4.483 -2.572 1.00 86.00 99 TYR A C 1
ATOM 789 O O . TYR A 1 99 ? -1.496 4.229 -2.858 1.00 86.00 99 TYR A O 1
ATOM 797 N N . MET A 1 100 ? 0.095 5.692 -2.215 1.00 81.56 100 MET A N 1
ATOM 798 C CA . MET A 1 100 ? -0.732 6.892 -2.305 1.00 81.56 100 MET A CA 1
ATOM 799 C C . MET A 1 100 ? -0.355 7.631 -3.589 1.00 81.56 100 MET A C 1
ATOM 801 O O . MET A 1 100 ? 0.761 8.126 -3.703 1.00 81.56 100 MET A O 1
ATOM 805 N N . GLY A 1 101 ? -1.256 7.636 -4.571 1.00 72.94 101 GLY A N 1
ATOM 806 C CA . GLY A 1 101 ? -1.072 8.334 -5.855 1.00 72.94 101 GLY A CA 1
ATOM 807 C C . GLY A 1 101 ? -2.231 9.266 -6.216 1.00 72.94 101 GLY A C 1
ATOM 808 O O . GLY A 1 101 ? -2.245 9.844 -7.294 1.00 72.94 101 GLY A O 1
ATOM 809 N N . GLY A 1 102 ? -3.225 9.389 -5.336 1.00 76.38 102 GLY A N 1
ATOM 810 C CA . GLY A 1 102 ? -4.420 10.198 -5.542 1.00 76.38 102 GLY A CA 1
ATOM 811 C C . GLY A 1 102 ? -5.267 10.230 -4.275 1.00 76.38 102 GLY A C 1
ATOM 812 O O . GLY A 1 102 ? -4.732 10.264 -3.168 1.00 76.38 102 GLY A O 1
ATOM 813 N N . LYS A 1 103 ? -6.597 10.186 -4.425 1.00 79.62 103 LYS A N 1
ATOM 814 C CA . LYS A 1 103 ? -7.531 10.220 -3.288 1.00 79.62 103 LYS A CA 1
ATOM 815 C C . LYS A 1 103 ? -7.435 9.014 -2.371 1.00 79.62 103 LYS A C 1
ATOM 817 O O . LYS A 1 103 ? -7.581 9.200 -1.175 1.00 79.62 103 LYS A O 1
ATOM 822 N N . TYR A 1 104 ? -7.204 7.824 -2.910 1.00 85.94 104 TYR A N 1
ATOM 823 C CA . TYR A 1 104 ? -7.219 6.565 -2.167 1.00 85.94 104 TYR A CA 1
ATOM 824 C C . TYR A 1 104 ? -5.829 5.904 -2.168 1.00 85.94 104 TYR A C 1
ATOM 826 O O . TYR A 1 104 ? -4.908 6.336 -2.855 1.00 85.94 104 TYR A O 1
ATOM 834 N N . PHE A 1 105 ? -5.667 4.843 -1.389 1.00 88.69 105 PHE A N 1
ATOM 835 C CA . PHE A 1 105 ? -4.513 3.961 -1.406 1.00 88.69 105 PHE A CA 1
ATOM 836 C C . PHE A 1 105 ? -4.758 2.844 -2.420 1.00 88.69 105 PHE A C 1
ATOM 838 O O . PHE A 1 105 ? -5.838 2.260 -2.485 1.00 88.69 105 PHE A O 1
ATOM 845 N N . GLY A 1 106 ? -3.741 2.506 -3.206 1.00 90.00 106 GLY A N 1
ATOM 846 C CA . GLY A 1 106 ? -3.894 1.621 -4.356 1.00 90.00 106 GLY A CA 1
ATOM 847 C C . GLY A 1 106 ? -2.684 0.756 -4.653 1.00 90.00 106 GLY A C 1
ATOM 848 O O . GLY A 1 106 ? -1.647 0.827 -3.994 1.00 90.00 106 GLY A O 1
ATOM 849 N N . CYS A 1 107 ? -2.812 -0.094 -5.671 1.00 86.25 107 CYS A N 1
ATOM 850 C CA . CYS A 1 107 ? -1.673 -0.837 -6.192 1.00 86.25 107 CYS A CA 1
ATOM 851 C C . CYS A 1 107 ? -0.876 0.007 -7.183 1.00 86.25 107 CYS A C 1
ATOM 853 O O . CYS A 1 107 ? -1.428 0.859 -7.877 1.00 86.25 107 CYS A O 1
ATOM 855 N N . ARG A 1 108 ? 0.406 -0.331 -7.344 1.00 84.50 108 ARG A N 1
ATOM 856 C CA . ARG A 1 108 ? 1.284 0.322 -8.324 1.00 84.50 108 ARG A CA 1
ATOM 857 C C . ARG A 1 108 ? 0.709 0.347 -9.741 1.00 84.50 108 ARG A C 1
ATOM 859 O O . ARG A 1 108 ? 0.930 1.299 -10.462 1.00 84.50 108 ARG A O 1
ATOM 866 N N . ARG A 1 109 ? -0.011 -0.711 -10.143 1.00 81.56 109 ARG A N 1
ATOM 867 C CA . ARG A 1 109 ? -0.547 -0.830 -11.502 1.00 81.56 109 ARG A CA 1
ATOM 868 C C . ARG A 1 109 ? -1.718 0.116 -11.725 1.00 81.56 109 ARG A C 1
ATOM 870 O O . ARG A 1 109 ? -1.851 0.601 -12.824 1.00 81.56 109 ARG A O 1
ATOM 877 N N . CYS A 1 110 ? -2.551 0.366 -10.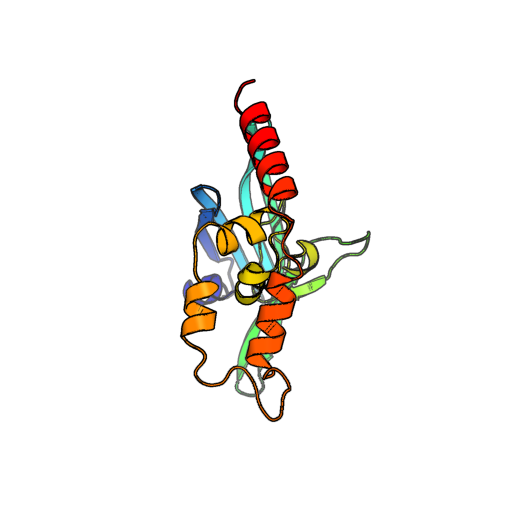715 1.00 82.06 110 CYS A N 1
ATOM 878 C CA . CYS A 1 110 ? -3.652 1.326 -10.840 1.00 82.06 110 CYS A CA 1
ATOM 879 C C . CYS A 1 110 ? -3.149 2.763 -10.954 1.00 82.06 110 CYS A C 1
ATOM 881 O O . CYS A 1 110 ? -3.811 3.569 -11.586 1.00 82.06 110 CYS A O 1
ATOM 883 N N . TYR A 1 111 ? -1.995 3.053 -10.355 1.00 79.62 111 TYR A N 1
ATOM 884 C CA . TYR A 1 111 ? -1.344 4.359 -10.433 1.00 79.62 111 TYR A CA 1
ATOM 885 C C . TYR A 1 111 ? -0.255 4.439 -11.503 1.00 79.62 111 TYR A C 1
ATOM 887 O O . TYR A 1 111 ? 0.523 5.384 -11.488 1.00 79.62 111 TYR A O 1
ATOM 895 N N . ASP A 1 112 ? -0.153 3.429 -12.374 1.00 78.56 112 ASP A N 1
ATOM 896 C CA . ASP A 1 112 ? 0.871 3.335 -13.422 1.00 78.56 112 ASP A CA 1
ATOM 897 C C . ASP A 1 112 ? 2.294 3.679 -12.925 1.00 78.56 112 ASP A C 1
ATOM 899 O O . ASP A 1 112 ? 3.124 4.256 -13.625 1.00 78.56 112 ASP A O 1
ATOM 903 N N . LEU A 1 113 ? 2.596 3.284 -11.681 1.00 76.31 113 LEU A N 1
ATOM 904 C CA . LEU A 1 113 ? 3.881 3.541 -11.045 1.00 76.31 113 LEU A CA 1
ATOM 905 C C . LEU A 1 113 ? 4.921 2.562 -11.586 1.00 76.31 113 LEU A C 1
ATOM 907 O O . LEU A 1 113 ? 4.845 1.344 -11.359 1.00 76.31 113 LEU A O 1
ATOM 911 N N . ALA A 1 114 ? 5.931 3.112 -12.255 1.00 69.56 114 ALA A N 1
ATOM 912 C CA . ALA A 1 114 ? 7.154 2.395 -12.573 1.00 69.56 114 ALA A CA 1
ATOM 913 C C . ALA A 1 114 ? 7.886 1.986 -11.283 1.00 69.56 114 ALA A C 1
ATOM 915 O O . ALA A 1 114 ? 7.793 2.649 -10.248 1.00 69.56 114 ALA A O 1
ATOM 916 N N . TYR A 1 115 ? 8.644 0.888 -11.336 1.00 60.22 115 TYR A N 1
ATOM 917 C CA . TYR A 1 115 ? 9.567 0.569 -10.246 1.00 60.22 115 TYR A CA 1
ATOM 918 C C . TYR A 1 115 ? 10.566 1.712 -10.056 1.00 60.22 115 TYR A C 1
ATOM 920 O O . TYR A 1 115 ? 10.981 2.318 -11.038 1.00 60.22 115 TYR A O 1
ATOM 928 N N . SER A 1 116 ? 11.021 1.955 -8.826 1.00 51.00 116 SER A N 1
ATOM 929 C CA . SER A 1 116 ? 12.078 2.943 -8.553 1.00 51.00 116 SER A CA 1
ATOM 930 C C . SER A 1 116 ? 13.332 2.693 -9.403 1.00 51.00 116 SER A C 1
ATOM 932 O O . SER A 1 116 ? 13.884 3.622 -9.979 1.00 51.00 116 SER A O 1
ATOM 934 N N . SER A 1 117 ? 13.701 1.423 -9.605 1.00 51.16 117 SER A N 1
ATOM 935 C CA . SER A 1 117 ? 14.790 1.009 -10.505 1.00 51.16 117 SER A CA 1
ATOM 936 C C . SER A 1 117 ? 14.559 1.337 -11.987 1.00 51.16 117 SER A C 1
ATOM 938 O O . SER A 1 117 ? 15.500 1.301 -12.776 1.00 51.16 117 SER A O 1
ATOM 940 N N . GLN A 1 118 ? 13.319 1.640 -12.377 1.00 44.81 118 GLN A N 1
ATOM 941 C CA . GLN A 1 118 ? 12.917 2.060 -13.721 1.00 44.81 118 GLN A CA 1
ATOM 942 C C . GLN A 1 118 ? 12.525 3.545 -13.804 1.00 44.81 118 GLN A C 1
ATOM 944 O O . GLN A 1 118 ? 12.499 4.088 -14.910 1.00 44.81 118 GLN A O 1
ATOM 949 N N . GLN A 1 119 ? 12.267 4.221 -12.678 1.00 46.56 119 GLN A N 1
ATOM 950 C CA . GLN A 1 119 ? 12.057 5.676 -12.622 1.00 46.56 119 GLN A CA 1
ATOM 951 C C . GLN A 1 119 ? 13.309 6.447 -13.050 1.00 46.56 119 GLN A C 1
ATOM 953 O O . GLN A 1 119 ? 13.199 7.516 -13.638 1.00 46.56 119 GLN A O 1
ATOM 958 N N . ASP A 1 120 ? 14.482 5.827 -12.931 1.00 44.72 120 ASP A N 1
ATOM 959 C CA . ASP A 1 120 ? 15.731 6.265 -13.553 1.00 44.72 120 ASP A CA 1
ATOM 960 C C . ASP A 1 120 ? 15.715 6.228 -15.100 1.00 44.72 120 ASP A C 1
ATOM 962 O O . ASP A 1 120 ? 16.734 6.465 -15.749 1.00 44.72 120 ASP A O 1
ATOM 966 N N . THR A 1 121 ? 14.602 5.874 -15.742 1.00 41.16 121 THR A N 1
ATOM 967 C CA . THR A 1 121 ? 14.532 5.689 -17.202 1.00 41.16 121 THR A CA 1
ATOM 968 C C . THR A 1 121 ? 13.316 6.316 -17.877 1.00 41.16 121 THR A C 1
ATOM 970 O O . THR A 1 121 ? 13.299 6.339 -19.103 1.00 41.16 121 THR A O 1
ATOM 973 N N . HIS A 1 122 ? 12.333 6.838 -17.134 1.00 38.44 122 HIS A N 1
ATOM 974 C CA . HIS A 1 122 ? 11.031 7.229 -17.701 1.00 38.44 122 HIS A CA 1
ATOM 975 C C . HIS A 1 122 ? 10.447 8.550 -17.173 1.00 38.44 122 HIS A C 1
ATOM 977 O O . HIS A 1 122 ? 9.234 8.725 -17.140 1.00 38.44 122 HIS A O 1
ATOM 983 N N . SER A 1 123 ? 11.278 9.530 -16.833 1.00 40.00 123 SER A N 1
ATOM 984 C CA . SER A 1 123 ? 10.849 10.925 -16.955 1.00 40.00 123 SER A CA 1
ATOM 985 C C . SER A 1 123 ? 11.087 11.347 -18.408 1.00 40.00 123 SER A C 1
ATOM 987 O O . SER A 1 123 ? 12.226 11.448 -18.861 1.00 40.00 123 SER A O 1
ATOM 989 N N . GLY A 1 124 ? 10.006 11.525 -19.177 1.00 50.03 124 GLY A N 1
ATOM 990 C CA . GLY A 1 124 ? 10.069 12.140 -20.511 1.00 50.03 124 GLY A CA 1
ATOM 991 C C . GLY A 1 124 ? 10.803 13.486 -20.478 1.00 50.03 124 GLY A C 1
ATOM 992 O O . GLY A 1 124 ? 11.044 13.994 -19.392 1.00 50.03 124 GLY A O 1
ATOM 993 N N . PHE A 1 125 ? 11.170 14.026 -21.647 1.00 42.56 125 PHE A N 1
ATOM 994 C CA . PHE A 1 125 ? 11.849 15.313 -21.930 1.00 42.56 125 PHE A CA 1
ATOM 995 C C . PHE A 1 125 ? 12.752 15.917 -20.817 1.00 42.56 125 PHE A C 1
ATOM 997 O O . PHE A 1 125 ? 13.969 15.962 -20.962 1.00 42.56 125 PHE A O 1
ATOM 1004 N N . PHE A 1 126 ? 12.195 16.301 -19.670 1.00 39.66 126 PHE A N 1
ATOM 1005 C CA . PHE A 1 126 ? 12.887 16.696 -18.437 1.00 39.66 126 PHE A CA 1
ATOM 1006 C C . PHE A 1 126 ? 13.827 15.648 -17.806 1.00 39.66 126 PHE A C 1
ATOM 1008 O O . PHE A 1 126 ? 14.874 16.011 -17.273 1.00 39.66 126 PHE A O 1
ATOM 1015 N N . GLY A 1 127 ? 13.515 14.350 -17.869 1.00 48.81 127 GLY A N 1
ATOM 1016 C CA . GLY A 1 127 ? 14.427 13.298 -17.385 1.00 48.81 127 GLY A CA 1
ATOM 1017 C C . GLY A 1 127 ? 15.646 13.088 -18.275 1.00 48.81 127 GLY A C 1
ATOM 1018 O O . GLY A 1 127 ? 16.706 12.662 -17.810 1.00 48.81 127 GLY A O 1
ATOM 1019 N N . LEU A 1 128 ? 15.491 13.420 -19.558 1.00 46.25 128 LEU A N 1
ATOM 1020 C CA . LEU A 1 128 ? 16.585 13.466 -20.512 1.00 46.25 128 LEU A CA 1
ATOM 1021 C C . LEU A 1 128 ? 17.511 14.639 -20.160 1.00 46.25 128 LEU A C 1
ATOM 1023 O O . LEU A 1 128 ? 18.694 14.403 -19.936 1.00 46.25 128 LEU A O 1
ATOM 1027 N N . MET A 1 129 ? 16.945 15.837 -19.948 1.00 39.94 129 MET A N 1
ATOM 1028 C CA . MET A 1 129 ? 17.670 17.054 -19.538 1.00 39.94 129 MET A CA 1
ATOM 1029 C C . MET A 1 129 ? 18.523 16.861 -18.279 1.00 39.94 129 MET A C 1
ATOM 1031 O O . MET A 1 129 ? 19.692 17.241 -18.261 1.00 39.94 129 MET A O 1
ATOM 1035 N N . GLY A 1 130 ? 17.978 16.216 -17.241 1.00 44.41 130 GLY A N 1
ATOM 1036 C CA . GLY A 1 130 ? 18.701 15.983 -15.983 1.00 44.41 130 GLY A CA 1
ATOM 1037 C C . GLY A 1 130 ? 19.930 15.072 -16.111 1.00 44.41 130 GLY A C 1
ATOM 1038 O O . GLY A 1 130 ? 20.827 15.138 -15.277 1.00 44.41 130 GLY A O 1
ATOM 1039 N N . ARG A 1 131 ? 20.005 14.237 -17.158 1.00 41.22 131 ARG A N 1
ATOM 1040 C CA . ARG A 1 131 ? 21.168 13.374 -17.441 1.00 41.22 131 ARG A CA 1
ATOM 1041 C C . ARG A 1 131 ? 22.095 13.923 -18.515 1.00 41.22 131 ARG A C 1
ATOM 1043 O O . ARG A 1 131 ? 23.273 13.581 -18.503 1.00 41.22 131 ARG A O 1
ATOM 1050 N N . THR A 1 132 ? 21.581 14.706 -19.458 1.00 43.34 132 THR A N 1
ATOM 1051 C CA . THR A 1 132 ? 22.372 15.221 -20.583 1.00 43.34 132 THR A CA 1
ATOM 1052 C C . THR A 1 132 ? 23.014 16.565 -20.293 1.00 43.34 132 THR A C 1
ATOM 1054 O O . THR A 1 132 ? 24.090 16.816 -20.813 1.00 43.34 132 THR A O 1
ATOM 1057 N N . ILE A 1 133 ? 22.416 17.394 -19.434 1.00 40.31 133 ILE A N 1
ATOM 1058 C CA . ILE A 1 133 ? 22.990 18.700 -19.074 1.00 40.31 133 ILE A CA 1
ATOM 1059 C C . ILE A 1 133 ? 23.873 18.602 -17.820 1.00 40.31 133 ILE A C 1
ATOM 1061 O O . ILE A 1 133 ? 24.870 19.306 -17.727 1.00 40.31 133 ILE A O 1
ATOM 1065 N N . PHE A 1 134 ? 23.557 17.701 -16.876 1.00 40.84 134 PHE A N 1
ATOM 1066 C CA . PHE A 1 134 ? 24.205 17.670 -15.551 1.00 40.84 134 PHE A CA 1
ATOM 1067 C C . PHE A 1 134 ? 24.842 16.331 -15.135 1.00 40.84 134 PHE A C 1
ATOM 1069 O O . PHE A 1 134 ? 25.176 16.139 -13.967 1.00 40.84 134 PHE A O 1
ATOM 1076 N N . GLY A 1 135 ? 25.111 15.423 -16.078 1.00 51.78 135 GLY A N 1
ATOM 1077 C CA . GLY A 1 135 ? 26.247 14.516 -15.907 1.00 51.78 135 GLY A CA 1
ATOM 1078 C C . GLY A 1 135 ? 26.039 13.033 -16.197 1.00 51.78 135 GLY A C 1
ATOM 1079 O O . GLY A 1 135 ? 24.961 12.443 -16.068 1.00 51.78 135 GLY A O 1
ATOM 1080 N N . LYS A 1 136 ? 27.198 12.413 -16.453 1.00 56.19 136 LYS A N 1
ATOM 1081 C CA . LYS A 1 136 ? 27.487 10.970 -16.479 1.00 56.19 136 LYS A CA 1
ATOM 1082 C C . LYS A 1 136 ? 27.306 10.231 -17.805 1.00 56.19 136 LYS A C 1
ATOM 1084 O O . LYS A 1 136 ? 27.264 9.001 -17.768 1.00 56.19 136 LYS A O 1
ATOM 1089 N N . LEU A 1 137 ? 27.185 10.883 -18.961 1.00 59.09 137 LEU A N 1
ATOM 1090 C CA . LEU A 1 137 ? 27.274 10.167 -20.247 1.00 59.09 137 LEU A CA 1
ATOM 1091 C C . LEU A 1 137 ? 28.714 10.108 -20.752 1.00 59.09 137 LEU A C 1
ATOM 1093 O O . LEU A 1 137 ? 29.195 9.002 -20.998 1.00 59.09 137 LEU A O 1
ATOM 1097 N N . ASP A 1 138 ? 29.420 11.235 -20.732 1.00 61.09 138 ASP A N 1
ATOM 1098 C CA . ASP A 1 138 ? 30.834 11.311 -21.118 1.00 61.09 138 ASP A CA 1
ATOM 1099 C C . ASP A 1 138 ? 31.721 10.472 -20.190 1.00 61.09 138 ASP A C 1
ATOM 1101 O O . ASP A 1 138 ? 32.537 9.680 -20.649 1.00 61.09 138 ASP A O 1
ATOM 1105 N N . GLU A 1 139 ? 31.480 10.511 -18.876 1.00 67.50 139 GLU A N 1
ATOM 1106 C CA . GLU A 1 139 ? 32.172 9.645 -17.905 1.00 67.50 139 GLU A CA 1
ATOM 1107 C C . GLU A 1 139 ? 31.906 8.153 -18.155 1.00 67.50 139 GLU A C 1
ATOM 1109 O O . GLU A 1 139 ? 32.795 7.308 -18.032 1.00 67.50 139 GLU A O 1
ATOM 1114 N N . LYS A 1 140 ? 30.666 7.795 -18.516 1.00 67.44 140 LYS A N 1
ATOM 1115 C CA . LYS A 1 140 ? 30.306 6.403 -18.818 1.00 67.44 140 LYS A CA 1
ATOM 1116 C C . LYS A 1 140 ? 30.927 5.937 -20.118 1.00 67.44 140 LYS A C 1
ATOM 1118 O O . LYS A 1 140 ? 31.217 4.746 -20.218 1.00 67.44 140 LYS A O 1
ATOM 1123 N N . GLU A 1 141 ? 31.081 6.830 -21.089 1.00 73.06 141 GLU A N 1
ATOM 1124 C CA . GLU A 1 141 ? 31.822 6.566 -22.310 1.00 73.06 141 GLU A CA 1
ATOM 1125 C C . GLU A 1 141 ? 33.318 6.394 -22.026 1.00 73.06 141 GLU A C 1
ATOM 1127 O O . GLU A 1 141 ? 33.903 5.404 -22.470 1.00 73.06 141 GLU A O 1
ATOM 1132 N N . ALA A 1 142 ? 33.915 7.299 -21.247 1.00 75.44 142 ALA A N 1
ATOM 1133 C CA . ALA A 1 142 ? 35.322 7.262 -20.852 1.00 75.44 142 ALA A CA 1
ATOM 1134 C C . ALA A 1 142 ? 35.668 5.991 -20.056 1.00 75.44 142 ALA A C 1
ATOM 1136 O O . ALA A 1 142 ? 36.721 5.393 -20.252 1.00 75.44 142 ALA A O 1
ATOM 1137 N N . ALA A 1 143 ? 34.741 5.501 -19.227 1.00 80.25 143 ALA A N 1
ATOM 1138 C CA . ALA A 1 143 ? 34.896 4.260 -18.470 1.00 80.25 143 ALA A CA 1
ATOM 1139 C C . ALA A 1 143 ? 34.785 2.969 -19.318 1.00 80.25 143 ALA A C 1
ATOM 1141 O O . ALA A 1 143 ? 34.902 1.862 -18.778 1.00 80.25 143 ALA A O 1
ATOM 1142 N N . MET A 1 144 ? 34.497 3.044 -20.625 1.00 82.56 144 MET A N 1
ATOM 1143 C CA . MET A 1 144 ? 34.438 1.862 -21.497 1.00 82.56 144 MET A CA 1
ATOM 1144 C C . MET A 1 144 ? 35.788 1.589 -22.161 1.00 82.56 144 MET A C 1
ATOM 1146 O O . MET A 1 144 ? 36.121 2.192 -23.176 1.00 82.56 144 MET A O 1
ATOM 1150 N N . ARG A 1 145 ? 36.511 0.585 -21.646 1.00 81.31 145 ARG A N 1
ATOM 1151 C CA . ARG A 1 145 ? 37.813 0.149 -22.188 1.00 81.31 145 ARG A CA 1
ATOM 1152 C C . ARG A 1 145 ? 37.752 -0.336 -23.644 1.00 81.31 145 ARG A C 1
ATOM 1154 O O . ARG A 1 145 ? 38.689 -0.116 -24.395 1.00 81.31 145 ARG A O 1
ATOM 1161 N N . VAL A 1 146 ? 36.671 -1.015 -24.043 1.00 83.12 146 VAL A N 1
ATOM 1162 C CA . VAL A 1 146 ? 36.492 -1.544 -25.409 1.00 83.12 146 VAL A CA 1
ATOM 1163 C C . VAL A 1 146 ? 35.130 -1.115 -25.945 1.00 83.12 146 VAL A C 1
ATOM 1165 O O . VAL A 1 146 ? 34.082 -1.579 -25.482 1.00 83.12 146 VAL A O 1
ATOM 1168 N N . LYS A 1 147 ? 35.150 -0.212 -26.924 1.00 87.69 147 LYS A N 1
ATOM 1169 C CA . LYS A 1 147 ? 33.943 0.351 -27.549 1.00 87.69 147 LYS A CA 1
ATOM 1170 C C . LYS A 1 147 ? 33.527 -0.421 -28.798 1.00 87.69 147 LYS A C 1
ATOM 1172 O O . LYS A 1 147 ? 32.334 -0.623 -29.016 1.00 87.69 147 LYS A O 1
ATOM 1177 N N . TYR A 1 148 ? 34.502 -0.942 -29.539 1.00 89.12 148 TYR A N 1
ATOM 1178 C CA . TYR A 1 148 ? 34.301 -1.676 -30.783 1.00 89.12 148 TYR A CA 1
ATOM 1179 C C . TYR A 1 148 ? 34.987 -3.039 -30.732 1.00 89.12 148 TYR A C 1
ATOM 1181 O O . TYR A 1 148 ? 36.076 -3.178 -30.181 1.00 89.12 148 TYR A O 1
ATOM 1189 N N . TRP A 1 149 ? 34.338 -4.039 -31.313 1.00 78.94 149 TRP A N 1
ATOM 1190 C CA . TRP A 1 149 ? 34.880 -5.371 -31.531 1.00 78.94 149 TRP A CA 1
ATOM 1191 C C . TRP A 1 149 ? 34.566 -5.794 -32.963 1.00 78.94 149 TRP A C 1
ATOM 1193 O O . TRP A 1 149 ? 33.397 -5.818 -33.352 1.00 78.94 149 TRP A O 1
ATOM 1203 N N . ASN A 1 150 ? 35.602 -6.108 -33.744 1.00 83.50 150 ASN A N 1
ATOM 1204 C CA . ASN A 1 150 ? 35.477 -6.476 -35.157 1.00 83.50 150 ASN A CA 1
ATOM 1205 C C . ASN A 1 150 ? 34.644 -5.456 -35.969 1.00 83.50 150 ASN A C 1
ATOM 1207 O O . ASN A 1 150 ? 33.643 -5.798 -36.598 1.00 83.50 150 ASN A O 1
ATOM 1211 N N . GLY A 1 151 ? 34.973 -4.166 -35.821 1.00 84.19 151 GLY A N 1
ATOM 1212 C CA . GLY A 1 151 ? 34.267 -3.049 -36.467 1.00 84.19 151 GLY A CA 1
ATOM 1213 C C . GLY A 1 151 ? 32.845 -2.777 -35.955 1.00 84.19 151 GLY A C 1
ATOM 1214 O O . GLY A 1 151 ? 32.243 -1.777 -36.332 1.00 84.19 151 GLY A O 1
ATOM 1215 N N . ARG A 1 152 ? 32.293 -3.618 -35.070 1.00 81.88 152 ARG A N 1
ATOM 1216 C CA . ARG A 1 152 ? 30.940 -3.456 -34.522 1.00 81.88 152 ARG A CA 1
ATOM 1217 C C . ARG A 1 152 ? 30.986 -2.883 -33.108 1.00 81.88 152 ARG A C 1
ATOM 1219 O O . ARG A 1 152 ? 31.811 -3.316 -32.301 1.00 81.88 152 ARG A O 1
ATOM 1226 N N . PRO A 1 153 ? 30.092 -1.948 -32.753 1.00 89.06 153 PRO A N 1
ATOM 1227 C CA . PRO A 1 153 ? 30.028 -1.441 -31.393 1.00 89.06 153 PRO A CA 1
ATOM 1228 C C . PRO A 1 153 ? 29.645 -2.568 -30.428 1.00 89.06 153 PRO A C 1
ATOM 1230 O O . PRO A 1 153 ? 28.756 -3.381 -30.700 1.00 89.06 153 PRO A O 1
ATOM 1233 N N . THR A 1 154 ? 30.296 -2.614 -29.265 1.00 87.62 154 THR A N 1
ATOM 1234 C CA . THR A 1 154 ? 29.938 -3.577 -28.218 1.00 87.62 154 THR A CA 1
ATOM 1235 C C . THR A 1 154 ? 28.500 -3.339 -27.759 1.00 87.62 154 THR A C 1
ATOM 1237 O O . THR A 1 154 ? 27.981 -2.225 -27.836 1.00 87.62 154 THR A O 1
ATOM 1240 N N . LYS A 1 155 ? 27.826 -4.362 -27.214 1.00 79.81 155 LYS A N 1
ATOM 1241 C CA . LYS A 1 155 ? 26.428 -4.227 -26.746 1.00 79.81 155 LYS A CA 1
ATOM 1242 C C . LYS A 1 155 ? 26.238 -3.061 -25.765 1.00 79.81 155 LYS A C 1
ATOM 1244 O O . LYS A 1 155 ? 25.182 -2.428 -25.758 1.00 79.81 155 LYS A O 1
ATOM 1249 N N . ARG A 1 156 ? 27.253 -2.787 -24.938 1.00 77.00 156 ARG A N 1
ATOM 1250 C CA . ARG A 1 156 ? 27.269 -1.673 -23.983 1.00 77.00 156 ARG A CA 1
ATOM 1251 C C . ARG A 1 156 ? 27.390 -0.324 -24.701 1.00 77.00 156 ARG A C 1
ATOM 1253 O O . ARG A 1 156 ? 26.611 0.573 -24.392 1.00 77.00 156 ARG A O 1
ATOM 1260 N N . TYR A 1 157 ? 28.283 -0.213 -25.685 1.00 81.56 157 TYR A N 1
ATOM 1261 C CA . TYR A 1 157 ? 28.492 1.012 -26.459 1.00 81.56 157 TYR A CA 1
ATOM 1262 C C . TYR A 1 157 ? 27.332 1.306 -27.428 1.00 81.56 157 TYR A C 1
ATOM 1264 O O . TYR A 1 157 ? 26.790 2.405 -27.435 1.00 81.56 157 TYR A O 1
ATOM 1272 N N . ALA A 1 158 ? 26.792 0.292 -28.108 1.00 81.31 158 ALA A N 1
ATOM 1273 C CA . ALA A 1 158 ? 25.595 0.409 -28.950 1.00 81.31 158 ALA A CA 1
ATOM 1274 C C . ALA A 1 158 ? 24.330 0.828 -28.173 1.00 81.31 158 ALA A C 1
ATOM 1276 O O . ALA A 1 158 ? 23.359 1.324 -28.747 1.00 81.31 158 ALA A O 1
ATOM 1277 N N . ARG A 1 159 ? 24.287 0.583 -26.857 1.00 73.75 159 ARG A N 1
ATOM 1278 C CA . ARG A 1 159 ? 23.209 1.064 -25.980 1.00 73.75 159 ARG A CA 1
ATOM 1279 C C . ARG A 1 159 ? 23.397 2.536 -25.603 1.00 73.75 159 ARG A C 1
ATOM 1281 O O . ARG A 1 159 ? 22.400 3.200 -25.341 1.00 73.75 159 ARG A O 1
ATOM 1288 N N . LEU A 1 160 ? 24.638 3.021 -25.547 1.00 77.12 160 LEU A N 1
ATOM 1289 C CA . LEU A 1 160 ? 24.958 4.431 -25.329 1.00 77.12 160 LEU A CA 1
ATOM 1290 C C . LEU A 1 160 ? 24.659 5.259 -26.585 1.00 77.12 160 LEU A C 1
ATOM 1292 O O . LEU A 1 160 ? 23.948 6.248 -26.471 1.00 77.12 160 LEU A O 1
ATOM 1296 N N . LEU A 1 161 ? 25.084 4.797 -27.767 1.00 74.44 161 LEU A N 1
ATOM 1297 C CA . LEU A 1 161 ? 24.800 5.457 -29.051 1.00 74.44 161 LEU A CA 1
ATOM 1298 C C . LEU A 1 161 ? 23.296 5.664 -29.264 1.00 74.44 161 LEU A C 1
ATOM 1300 O O . LEU A 1 161 ? 22.844 6.781 -29.455 1.00 74.44 161 LEU A O 1
ATOM 1304 N N . ARG A 1 162 ? 22.482 4.629 -29.016 1.00 72.62 162 ARG A N 1
ATOM 1305 C CA . ARG A 1 162 ? 21.011 4.742 -29.059 1.00 72.62 162 ARG A CA 1
ATOM 1306 C C . ARG A 1 162 ? 20.412 5.779 -28.105 1.00 72.62 162 ARG A C 1
ATOM 1308 O O . ARG A 1 162 ? 19.255 6.149 -28.276 1.00 72.62 162 ARG A O 1
ATOM 1315 N N . LYS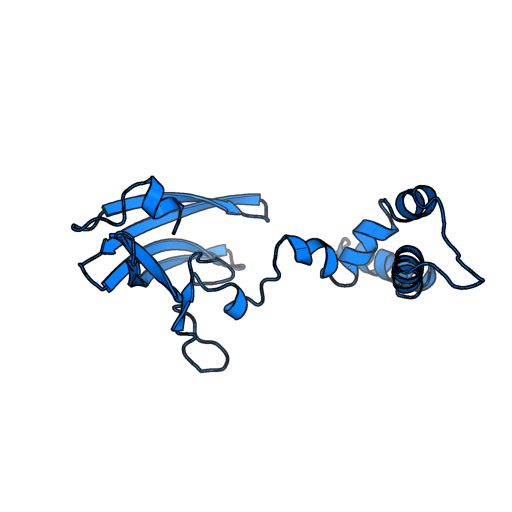 A 1 163 ? 21.126 6.170 -27.046 1.00 65.06 163 LYS A N 1
ATOM 1316 C CA . LYS A 1 163 ? 20.692 7.246 -26.144 1.00 65.06 163 LYS A CA 1
ATOM 1317 C C . LYS A 1 163 ? 21.103 8.614 -26.675 1.00 65.06 163 LYS A C 1
ATOM 1319 O O . LYS A 1 163 ? 20.308 9.530 -26.522 1.00 65.06 163 LYS A O 1
ATOM 1324 N N . LEU A 1 164 ? 22.288 8.720 -27.282 1.00 67.44 164 LEU A N 1
ATOM 1325 C CA . LEU A 1 164 ? 22.783 9.924 -27.959 1.00 67.44 164 LEU A CA 1
ATOM 1326 C C . LEU A 1 164 ? 21.912 10.265 -29.176 1.00 67.44 164 LEU A C 1
ATOM 1328 O O . LEU A 1 164 ? 21.443 11.388 -29.278 1.00 67.44 164 LEU A O 1
ATOM 1332 N N . ASP A 1 165 ? 21.556 9.276 -29.999 1.00 64.88 165 ASP A N 1
ATOM 1333 C CA . ASP A 1 165 ? 20.699 9.472 -31.183 1.00 64.88 165 ASP A CA 1
ATOM 1334 C C . ASP A 1 165 ? 19.270 9.921 -30.838 1.00 64.88 165 ASP A C 1
ATOM 1336 O O . ASP A 1 165 ? 18.553 10.468 -31.669 1.00 64.88 165 ASP A O 1
ATOM 1340 N N . ARG A 1 166 ? 18.821 9.654 -29.606 1.00 57.31 166 ARG A N 1
ATOM 1341 C CA . ARG A 1 166 ? 17.504 10.073 -29.102 1.00 57.31 166 ARG A CA 1
ATOM 1342 C C . ARG A 1 166 ? 17.537 11.454 -28.451 1.00 57.31 166 ARG A C 1
ATOM 1344 O O . ARG A 1 166 ? 16.510 11.881 -27.921 1.00 57.31 166 ARG A O 1
ATOM 1351 N N . MET A 1 167 ? 18.695 12.113 -28.415 1.00 55.47 167 MET A N 1
ATOM 1352 C CA . MET A 1 167 ? 18.798 13.450 -27.851 1.00 55.47 167 MET A CA 1
ATOM 1353 C C . MET A 1 167 ? 18.182 14.478 -28.801 1.00 55.47 167 MET A C 1
ATOM 1355 O O . MET A 1 167 ? 18.420 14.411 -30.006 1.00 55.47 167 MET A O 1
ATOM 1359 N N . PRO A 1 168 ? 17.390 15.430 -28.281 1.00 53.91 168 PRO A N 1
ATOM 1360 C CA . PRO A 1 168 ? 16.968 16.580 -29.061 1.00 53.91 168 PRO A CA 1
ATOM 1361 C C . PRO A 1 168 ? 18.205 17.358 -29.526 1.00 53.91 168 PRO A C 1
ATOM 1363 O O . PRO A 1 168 ? 19.196 17.440 -28.797 1.00 53.91 168 PRO A O 1
ATOM 1366 N N . SER A 1 169 ? 18.146 17.926 -30.733 1.00 54.78 169 SER A N 1
ATOM 1367 C CA . SER A 1 169 ? 19.202 18.808 -31.237 1.00 54.78 169 SER A CA 1
ATOM 1368 C C . SER A 1 169 ? 19.423 19.992 -30.287 1.00 54.78 169 SER A C 1
ATOM 1370 O O . SER A 1 169 ? 18.530 20.358 -29.515 1.00 54.78 169 SER A O 1
ATOM 1372 N N . ALA A 1 170 ? 20.605 20.613 -30.355 1.00 52.00 170 ALA A N 1
ATOM 1373 C CA . ALA A 1 170 ? 20.929 21.808 -29.571 1.00 52.00 170 ALA A CA 1
ATOM 1374 C C . ALA A 1 170 ? 19.835 22.892 -29.684 1.00 52.00 170 ALA A C 1
ATOM 1376 O O . ALA A 1 170 ? 19.462 23.509 -28.689 1.00 52.00 170 ALA A O 1
ATOM 1377 N N . ASP A 1 171 ? 19.223 23.024 -30.860 1.00 44.34 171 ASP A N 1
ATOM 1378 C CA . ASP A 1 171 ? 18.141 23.978 -31.117 1.00 44.34 171 ASP A CA 1
ATOM 1379 C C . ASP A 1 171 ? 16.858 23.657 -30.334 1.00 44.34 171 ASP A C 1
ATOM 1381 O O . ASP A 1 171 ? 16.214 24.545 -29.772 1.00 44.34 171 ASP A O 1
ATOM 1385 N N . ALA A 1 172 ? 16.499 22.377 -30.216 1.00 51.16 172 ALA A N 1
ATOM 1386 C CA . ALA A 1 172 ? 15.343 21.941 -29.435 1.00 51.16 172 ALA A CA 1
ATOM 1387 C C . ALA A 1 172 ? 15.561 22.106 -27.915 1.00 51.16 172 ALA A C 1
ATOM 1389 O O . ALA A 1 172 ? 14.598 22.307 -27.168 1.00 51.16 172 ALA A O 1
ATOM 1390 N N . LEU A 1 173 ? 16.817 22.078 -27.458 1.00 51.16 173 LEU A N 1
ATOM 1391 C CA . LEU A 1 173 ? 17.198 22.352 -26.068 1.00 51.16 173 LEU A CA 1
ATOM 1392 C C . LEU A 1 173 ? 17.042 23.839 -25.716 1.00 51.16 173 LEU A C 1
ATOM 1394 O O . LEU A 1 173 ? 16.446 24.167 -24.687 1.00 51.16 173 LEU A O 1
ATOM 1398 N N . VAL A 1 174 ? 17.498 24.732 -26.600 1.00 50.94 174 VAL A N 1
ATOM 1399 C CA . VAL A 1 174 ? 17.372 26.192 -26.438 1.00 50.94 174 VAL A CA 1
ATOM 1400 C C . VAL A 1 174 ? 15.900 26.623 -26.452 1.00 50.94 174 VAL A C 1
ATOM 1402 O O . VAL A 1 174 ? 15.468 27.414 -25.612 1.00 50.94 174 VAL A O 1
ATOM 1405 N N . MET A 1 175 ? 15.090 26.041 -27.340 1.00 47.59 175 MET A N 1
ATOM 1406 C CA . MET A 1 175 ? 13.648 26.314 -27.423 1.00 47.59 175 MET A CA 1
ATOM 1407 C C . MET A 1 175 ? 12.901 25.939 -26.137 1.00 47.59 175 MET A C 1
ATOM 1409 O O . MET A 1 175 ? 12.055 26.696 -25.657 1.00 47.59 175 MET A O 1
ATOM 1413 N N . ALA A 1 176 ? 13.235 24.798 -25.534 1.00 48.53 176 ALA A N 1
ATOM 1414 C CA . ALA A 1 176 ? 12.614 24.376 -24.286 1.00 48.53 176 ALA A CA 1
ATOM 1415 C C . ALA A 1 176 ? 13.053 25.219 -23.081 1.00 48.53 176 ALA A C 1
ATOM 1417 O O . ALA A 1 176 ? 12.237 25.490 -22.199 1.00 48.53 176 ALA A O 1
ATOM 1418 N N . GLN A 1 177 ? 14.311 25.667 -23.054 1.00 46.78 177 GLN A N 1
ATOM 1419 C CA . GLN A 1 177 ? 14.827 26.569 -22.026 1.00 46.78 177 GLN A CA 1
ATOM 1420 C C . GLN A 1 177 ? 14.132 27.941 -22.086 1.00 46.78 177 GLN A C 1
ATOM 1422 O O . GLN A 1 177 ? 13.671 28.446 -21.061 1.00 46.78 177 GLN A O 1
ATOM 1427 N N . ASN A 1 178 ? 13.952 28.496 -23.287 1.00 46.38 178 ASN A N 1
ATOM 1428 C CA . ASN A 1 178 ? 13.244 29.762 -23.498 1.00 46.38 178 ASN A CA 1
ATOM 1429 C C . ASN A 1 178 ? 11.754 29.677 -23.126 1.00 46.38 178 ASN A C 1
ATOM 1431 O O . ASN A 1 178 ? 11.222 30.587 -22.487 1.00 46.38 178 ASN A O 1
ATOM 1435 N N . ALA A 1 179 ? 11.084 28.563 -23.441 1.00 44.97 179 ALA A N 1
ATOM 1436 C CA . ALA A 1 179 ? 9.693 28.329 -23.045 1.00 44.97 179 ALA A CA 1
ATOM 1437 C C . ALA A 1 179 ? 9.509 28.228 -21.514 1.00 44.97 179 ALA A C 1
ATOM 1439 O O . ALA A 1 179 ? 8.461 28.600 -20.982 1.00 44.97 179 ALA A O 1
ATOM 1440 N N . LEU A 1 180 ? 10.533 27.753 -20.799 1.00 42.38 180 LEU A N 1
ATOM 1441 C CA . LEU A 1 180 ? 10.575 27.679 -19.336 1.00 42.38 180 LEU A CA 1
ATOM 1442 C C . LEU A 1 180 ? 10.742 29.063 -18.699 1.00 42.38 180 LEU A C 1
ATOM 1444 O O . LEU A 1 180 ? 9.993 29.414 -17.788 1.00 42.38 180 LEU A O 1
ATOM 1448 N N . PHE A 1 181 ? 11.658 29.879 -19.225 1.00 42.66 181 PHE A N 1
ATOM 1449 C CA . PHE A 1 181 ? 11.849 31.256 -18.764 1.00 42.66 181 PHE A CA 1
ATOM 1450 C C . PHE A 1 181 ? 10.633 32.151 -19.047 1.00 42.66 181 PHE A C 1
ATOM 1452 O O . PHE A 1 181 ? 10.318 33.023 -18.239 1.00 42.66 181 PHE A O 1
ATOM 1459 N N . ALA A 1 182 ? 9.898 31.901 -20.135 1.00 42.50 182 ALA A N 1
ATOM 1460 C CA . ALA A 1 182 ? 8.657 32.611 -20.446 1.00 42.50 182 ALA A CA 1
ATOM 1461 C C . ALA A 1 182 ? 7.505 32.298 -19.467 1.00 42.50 182 ALA A C 1
ATOM 1463 O O . ALA A 1 182 ? 6.632 33.139 -19.264 1.00 42.50 182 ALA A O 1
ATOM 1464 N N . ARG A 1 183 ? 7.498 31.114 -18.834 1.00 41.28 183 ARG A N 1
ATOM 1465 C CA . ARG A 1 183 ? 6.490 30.718 -17.828 1.00 41.28 183 ARG A CA 1
ATOM 1466 C C . ARG A 1 183 ? 6.778 31.234 -16.418 1.00 41.28 183 ARG A C 1
ATOM 1468 O O . ARG A 1 183 ? 5.857 31.285 -15.619 1.00 41.28 183 ARG A O 1
ATOM 1475 N N . LEU A 1 184 ? 8.020 31.618 -16.125 1.00 39.72 184 LEU A N 1
ATOM 1476 C CA . LEU A 1 184 ? 8.440 32.149 -14.819 1.00 39.72 184 LEU A CA 1
ATOM 1477 C C . LEU A 1 184 ? 8.350 33.686 -14.726 1.00 39.72 184 LEU A C 1
ATOM 1479 O O . LEU A 1 184 ? 8.691 34.254 -13.695 1.00 39.72 184 LEU A O 1
ATOM 1483 N N . ARG A 1 185 ? 7.918 34.364 -15.800 1.00 40.75 185 ARG A N 1
ATOM 1484 C CA . ARG A 1 185 ? 7.732 35.828 -15.869 1.00 40.75 185 ARG A CA 1
ATOM 1485 C C . ARG A 1 185 ? 6.257 36.273 -15.837 1.00 40.75 185 ARG A C 1
ATOM 1487 O O . ARG A 1 185 ? 5.974 37.410 -16.202 1.00 40.75 185 ARG A O 1
ATOM 1494 N N . LYS A 1 186 ? 5.328 35.400 -15.442 1.00 36.34 186 LYS A N 1
ATOM 1495 C CA . LYS A 1 186 ? 3.915 35.734 -15.207 1.00 36.34 186 LYS A CA 1
ATOM 1496 C C . LYS A 1 186 ? 3.527 35.412 -13.777 1.00 36.34 186 LYS A C 1
ATOM 1498 O O . LYS A 1 186 ? 4.019 34.374 -13.284 1.00 36.34 186 LYS A O 1
#